Protein AF-A0A849W5U1-F1 (afdb_monomer_lite)

pLDDT: mean 77.01, std 12.89, range [46.59, 97.88]

Structure (mmCIF, N/CA/C/O backbone):
data_AF-A0A849W5U1-F1
#
_entry.id   AF-A0A849W5U1-F1
#
loop_
_atom_site.group_PDB
_atom_site.id
_atom_site.type_symbol
_atom_site.label_atom_id
_atom_site.label_alt_id
_atom_site.label_comp_id
_atom_site.label_asym_id
_atom_site.label_entity_id
_atom_site.label_seq_id
_atom_site.pdbx_PDB_ins_code
_atom_site.Cartn_x
_atom_site.Cartn_y
_atom_site.Cartn_z
_atom_site.occupancy
_atom_site.B_iso_or_equiv
_atom_site.auth_seq_id
_atom_site.auth_comp_id
_atom_site.auth_asym_id
_atom_site.auth_atom_id
_atom_site.pdbx_PDB_model_num
ATOM 1 N N . MET A 1 1 ? -2.737 5.802 -16.379 1.00 92.00 1 MET A N 1
ATOM 2 C CA . MET A 1 1 ? -1.468 5.293 -15.807 1.00 92.00 1 MET A CA 1
ATOM 3 C C . MET A 1 1 ? -0.480 4.697 -16.809 1.00 92.00 1 MET A C 1
ATOM 5 O O . MET A 1 1 ? 0.690 5.031 -16.652 1.00 92.00 1 MET A O 1
ATOM 9 N N . PRO A 1 2 ? -0.858 3.889 -17.825 1.00 94.56 2 PRO A N 1
ATOM 10 C CA . PRO A 1 2 ? 0.143 3.210 -18.657 1.00 94.56 2 PRO A CA 1
ATOM 11 C C . PRO A 1 2 ? 1.048 4.197 -19.415 1.00 94.56 2 PRO A C 1
ATOM 13 O O . PRO A 1 2 ? 2.259 4.014 -19.441 1.00 94.56 2 PRO A O 1
ATOM 16 N N . PHE A 1 3 ? 0.500 5.323 -19.890 1.00 94.50 3 PHE A N 1
ATOM 17 C CA . PHE A 1 3 ? 1.297 6.411 -20.470 1.00 94.50 3 PHE A CA 1
ATOM 18 C C . PHE A 1 3 ? 2.362 6.976 -19.510 1.00 94.50 3 PHE A C 1
ATOM 20 O O . PHE A 1 3 ? 3.503 7.179 -19.909 1.00 94.50 3 PHE A O 1
ATOM 27 N N . ARG A 1 4 ? 2.027 7.190 -18.228 1.00 95.56 4 ARG A N 1
ATOM 28 C CA . ARG A 1 4 ? 2.978 7.734 -17.238 1.00 95.56 4 ARG A CA 1
ATOM 29 C C . ARG A 1 4 ? 4.159 6.794 -17.012 1.00 95.56 4 ARG A C 1
ATOM 31 O O . ARG A 1 4 ? 5.293 7.255 -16.999 1.00 95.56 4 ARG A O 1
ATOM 38 N N . PHE A 1 5 ? 3.903 5.493 -16.867 1.00 96.25 5 PHE A N 1
ATOM 39 C CA . PHE A 1 5 ? 4.985 4.519 -16.726 1.00 96.25 5 PHE A CA 1
ATOM 40 C C . PHE A 1 5 ? 5.857 4.441 -17.977 1.00 96.25 5 PHE A C 1
ATOM 42 O O . PHE A 1 5 ? 7.077 4.394 -17.846 1.00 96.25 5 PHE A O 1
ATOM 49 N N . LEU A 1 6 ? 5.260 4.490 -19.172 1.00 95.81 6 LEU A N 1
ATOM 50 C CA . LEU A 1 6 ? 6.029 4.538 -20.413 1.00 95.81 6 LEU A CA 1
ATOM 51 C C . LEU A 1 6 ? 6.970 5.751 -20.438 1.00 95.81 6 LEU A C 1
ATOM 53 O O . LEU A 1 6 ? 8.147 5.596 -20.749 1.00 95.81 6 LEU A O 1
ATOM 57 N N . VAL A 1 7 ? 6.484 6.934 -20.047 1.00 96.56 7 VAL A N 1
ATOM 58 C CA . VAL A 1 7 ? 7.318 8.142 -19.932 1.00 96.56 7 VAL A CA 1
ATOM 59 C C . VAL A 1 7 ? 8.471 7.929 -18.948 1.00 96.56 7 VAL A C 1
ATOM 61 O O . VAL A 1 7 ? 9.609 8.242 -19.283 1.00 96.56 7 VAL A O 1
ATOM 64 N N . TYR A 1 8 ? 8.222 7.353 -17.768 1.00 96.25 8 TYR A N 1
ATOM 65 C CA . TYR A 1 8 ? 9.283 7.090 -16.785 1.00 96.25 8 TYR A CA 1
ATOM 66 C C . TYR A 1 8 ? 10.354 6.135 -17.312 1.00 96.25 8 TYR A C 1
ATOM 68 O O . TYR A 1 8 ? 11.543 6.376 -17.117 1.00 96.25 8 TYR A O 1
ATOM 76 N N . ILE A 1 9 ? 9.946 5.079 -18.016 1.00 95.88 9 ILE A N 1
ATOM 77 C CA . ILE A 1 9 ? 10.873 4.120 -18.624 1.00 95.88 9 ILE A CA 1
ATOM 78 C C . ILE A 1 9 ? 11.702 4.794 -19.718 1.00 95.88 9 ILE A C 1
ATOM 80 O O . ILE A 1 9 ? 12.917 4.613 -19.761 1.00 95.88 9 ILE A O 1
ATOM 84 N N . ILE A 1 10 ? 11.068 5.604 -20.572 1.00 96.25 10 ILE A N 1
ATOM 85 C CA . ILE A 1 10 ? 11.763 6.344 -21.630 1.00 96.25 10 ILE A CA 1
ATOM 86 C C . ILE A 1 10 ? 12.772 7.324 -21.031 1.00 96.25 10 ILE A C 1
ATOM 88 O O . ILE A 1 10 ? 13.901 7.378 -21.511 1.00 96.25 10 ILE A O 1
ATOM 92 N N . GLU A 1 11 ? 12.414 8.068 -19.982 1.00 97.88 11 GLU A N 1
ATOM 93 C CA . GLU A 1 11 ? 13.347 9.000 -19.339 1.00 97.88 11 GLU A CA 1
ATOM 94 C C . GLU A 1 11 ? 14.510 8.273 -18.653 1.00 97.88 11 GLU A C 1
ATOM 96 O O . GLU A 1 11 ? 15.657 8.691 -18.812 1.00 97.88 11 GLU A O 1
ATOM 101 N N . LEU A 1 12 ? 14.257 7.143 -17.981 1.00 96.75 12 LEU A N 1
ATOM 102 C CA . LEU A 1 12 ? 15.314 6.297 -17.420 1.00 96.75 12 LEU A CA 1
ATOM 103 C C . LEU A 1 12 ? 16.269 5.802 -18.514 1.00 96.75 12 LEU A C 1
ATOM 105 O O . LEU A 1 12 ? 17.485 5.944 -18.411 1.00 96.75 12 LEU A O 1
ATOM 109 N N . TRP A 1 13 ? 15.730 5.243 -19.596 1.00 97.06 13 TRP A N 1
ATOM 110 C CA . TRP A 1 13 ? 16.533 4.773 -20.721 1.00 97.06 13 TRP A CA 1
ATOM 111 C C . TRP A 1 13 ? 17.282 5.899 -21.424 1.00 97.06 13 TRP A C 1
ATOM 113 O O . TRP A 1 13 ? 18.420 5.702 -21.850 1.00 97.06 13 TRP A O 1
ATOM 123 N N . ARG A 1 14 ? 16.676 7.082 -21.532 1.00 97.00 14 ARG A N 1
ATOM 124 C CA . ARG A 1 14 ? 17.309 8.277 -22.089 1.00 97.00 14 ARG A CA 1
ATOM 125 C C . ARG A 1 14 ? 18.497 8.715 -21.242 1.00 97.00 14 ARG A C 1
ATOM 127 O O . ARG A 1 14 ? 19.527 9.068 -21.816 1.00 97.00 14 ARG A O 1
ATOM 134 N N . ASP A 1 15 ? 18.372 8.685 -19.920 1.00 97.50 15 ASP A N 1
ATOM 135 C CA . ASP A 1 15 ? 19.479 8.975 -19.010 1.00 97.50 15 ASP A CA 1
ATOM 136 C C . ASP A 1 15 ? 20.613 7.949 -19.166 1.00 97.50 15 ASP A C 1
ATOM 138 O O . ASP A 1 15 ? 21.750 8.316 -19.468 1.00 97.50 15 ASP A O 1
ATOM 142 N N . ILE A 1 16 ? 20.287 6.652 -19.134 1.00 95.69 16 ILE A N 1
ATOM 143 C CA . ILE A 1 16 ? 21.256 5.561 -19.343 1.00 95.69 16 ILE A CA 1
ATOM 144 C C . ILE A 1 16 ? 21.974 5.701 -20.691 1.00 95.69 16 ILE A C 1
ATOM 146 O O . ILE A 1 16 ? 23.198 5.580 -20.773 1.00 95.69 16 ILE A O 1
ATOM 150 N N . PHE A 1 17 ? 21.236 5.991 -21.763 1.00 95.75 17 PHE A N 1
ATOM 151 C CA . PHE A 1 17 ? 21.797 6.166 -23.101 1.00 95.75 17 PHE A CA 1
ATOM 152 C C . PHE A 1 17 ? 22.743 7.372 -23.196 1.00 95.75 17 PHE A C 1
ATOM 154 O O . PHE A 1 17 ? 23.737 7.332 -23.929 1.00 95.75 17 PHE A O 1
ATOM 161 N N . LYS A 1 18 ? 22.446 8.463 -22.481 1.00 95.62 18 LYS A N 1
ATOM 162 C CA . LYS A 1 18 ? 23.309 9.652 -22.423 1.00 95.62 18 LYS A CA 1
ATOM 163 C C . LYS A 1 18 ? 24.582 9.404 -21.623 1.00 95.62 18 LYS A C 1
ATOM 165 O O . LYS A 1 18 ? 25.634 9.872 -22.044 1.00 95.62 18 LYS A O 1
ATOM 170 N N . ASN A 1 19 ? 24.475 8.651 -20.531 1.00 95.50 19 ASN A N 1
ATOM 171 C CA . ASN A 1 19 ? 25.585 8.334 -19.632 1.00 95.50 19 ASN A CA 1
ATOM 172 C C . ASN A 1 19 ? 26.438 7.144 -20.118 1.00 95.50 19 ASN A C 1
ATOM 174 O O . ASN A 1 19 ? 27.462 6.822 -19.521 1.00 95.50 19 ASN A O 1
ATOM 178 N N . THR A 1 20 ? 26.051 6.500 -21.224 1.00 95.12 20 THR A N 1
ATOM 179 C CA . THR A 1 20 ? 26.836 5.447 -21.879 1.00 95.12 20 THR A CA 1
ATOM 180 C C . THR A 1 20 ? 27.814 6.044 -22.894 1.00 95.12 20 THR A C 1
ATOM 182 O O . THR A 1 20 ? 27.433 6.873 -23.721 1.00 95.12 20 THR A O 1
ATOM 185 N N . GLU A 1 21 ? 29.063 5.563 -22.893 1.00 95.38 21 GLU A N 1
ATOM 186 C CA . GLU A 1 21 ? 30.090 5.947 -23.871 1.00 95.38 21 GLU A CA 1
ATOM 187 C C . GLU A 1 21 ? 29.588 5.865 -25.322 1.00 95.38 21 GLU A C 1
ATOM 189 O O . GLU A 1 21 ? 28.944 4.895 -25.739 1.00 95.38 21 GLU A O 1
ATOM 194 N N . GLU A 1 22 ? 29.952 6.862 -26.129 1.00 93.94 22 GLU A N 1
ATOM 195 C CA . GLU A 1 22 ? 29.424 7.024 -27.483 1.00 93.94 22 GLU A CA 1
ATOM 196 C C . GLU A 1 22 ? 29.698 5.815 -28.395 1.00 93.94 22 GLU A C 1
ATOM 198 O O . GLU A 1 22 ? 28.816 5.384 -29.142 1.00 93.94 22 GLU A O 1
ATOM 203 N N . ASN A 1 23 ? 30.886 5.219 -28.283 1.00 93.62 23 ASN A N 1
ATOM 204 C CA . ASN A 1 23 ? 31.270 4.037 -29.057 1.00 93.62 23 ASN A CA 1
ATOM 205 C C . ASN A 1 23 ? 30.423 2.809 -28.695 1.00 93.62 23 ASN A C 1
ATOM 207 O O . ASN A 1 23 ? 30.058 2.024 -29.571 1.00 93.62 23 ASN A O 1
ATOM 211 N N . LYS A 1 24 ? 30.057 2.660 -27.414 1.00 92.50 24 LYS A N 1
ATOM 212 C CA . LYS A 1 24 ? 29.237 1.540 -26.933 1.00 92.50 24 LYS A CA 1
ATOM 213 C C . LYS A 1 24 ? 27.799 1.677 -27.416 1.00 92.50 24 LYS A C 1
ATOM 215 O O . LYS A 1 24 ? 27.264 0.724 -27.980 1.00 92.50 24 LYS A O 1
ATOM 220 N N . ARG A 1 25 ? 27.194 2.863 -27.280 1.00 92.38 25 ARG A N 1
ATOM 221 C CA . ARG A 1 25 ? 25.789 3.093 -27.666 1.00 92.38 25 ARG A CA 1
ATOM 222 C C . ARG A 1 25 ? 25.539 3.105 -29.181 1.00 92.38 25 ARG A C 1
ATOM 224 O O . ARG A 1 25 ? 24.425 2.826 -29.606 1.00 92.38 25 ARG A O 1
ATOM 231 N N . LYS A 1 26 ? 26.560 3.393 -30.001 1.00 92.88 26 LYS A N 1
ATOM 232 C CA . LYS A 1 26 ? 26.490 3.274 -31.474 1.00 92.88 26 LYS A CA 1
ATOM 233 C C . LYS A 1 26 ? 26.663 1.837 -31.977 1.00 92.88 26 LYS A C 1
ATOM 235 O O . LYS A 1 26 ? 26.414 1.565 -33.151 1.00 92.88 26 LYS A O 1
ATOM 240 N N . SER A 1 27 ? 27.111 0.916 -31.125 1.00 94.75 27 SER A N 1
ATOM 241 C CA . SER A 1 27 ? 27.292 -0.478 -31.521 1.00 94.75 27 SER A CA 1
ATOM 242 C C . SER A 1 27 ? 25.940 -1.169 -31.738 1.00 94.75 27 SER A C 1
ATOM 244 O O . SER A 1 27 ? 24.990 -0.964 -30.984 1.00 94.75 27 SER A O 1
ATOM 246 N N . LYS A 1 28 ? 25.861 -2.079 -32.719 1.00 93.38 28 LYS A N 1
ATOM 247 C CA . LYS A 1 28 ? 24.667 -2.927 -32.927 1.00 93.38 28 LYS A CA 1
ATOM 248 C C . LYS A 1 28 ? 24.355 -3.834 -31.725 1.00 93.38 28 LYS A C 1
ATOM 250 O O . LYS A 1 28 ? 23.252 -4.374 -31.636 1.00 93.38 28 LYS A O 1
ATOM 255 N N . GLY A 1 29 ? 25.325 -4.029 -30.829 1.00 94.06 29 GLY A N 1
ATOM 256 C CA . GLY A 1 29 ? 25.197 -4.829 -29.613 1.00 94.06 29 GLY A CA 1
ATOM 257 C C . GLY A 1 29 ? 24.594 -4.078 -28.425 1.00 94.06 29 GLY A C 1
ATOM 258 O O . GLY A 1 29 ? 24.245 -4.721 -27.443 1.00 94.06 29 GLY A O 1
ATOM 259 N N . PHE A 1 30 ? 24.436 -2.752 -28.498 1.00 94.94 30 PHE A N 1
ATOM 260 C CA . PHE A 1 30 ? 23.848 -1.979 -27.407 1.00 94.94 30 PHE A CA 1
ATOM 261 C C . PHE A 1 30 ? 22.407 -2.420 -27.124 1.00 94.94 30 PHE A C 1
ATOM 263 O O . PHE A 1 30 ? 21.603 -2.600 -28.044 1.00 94.94 30 PHE A O 1
ATOM 270 N N . ARG A 1 31 ? 22.075 -2.602 -25.846 1.00 94.94 31 ARG A N 1
ATOM 271 C CA . ARG A 1 31 ? 20.733 -2.954 -25.372 1.00 94.94 31 ARG A CA 1
ATOM 272 C C . ARG A 1 31 ? 20.396 -2.092 -24.166 1.00 94.94 31 ARG A C 1
ATOM 274 O O . ARG A 1 31 ? 21.250 -1.857 -23.316 1.00 94.94 31 ARG A O 1
ATOM 281 N N . LEU A 1 32 ? 19.150 -1.640 -24.107 1.00 94.94 32 LEU A N 1
ATOM 282 C CA . LEU A 1 32 ? 18.606 -0.996 -22.918 1.00 94.94 32 LEU A CA 1
ATOM 283 C C . LEU A 1 32 ? 18.289 -2.070 -21.868 1.00 94.94 32 LEU A C 1
ATOM 285 O O . LEU A 1 32 ? 17.898 -3.179 -22.247 1.00 94.94 32 LEU A O 1
ATOM 289 N N . PRO A 1 33 ? 18.462 -1.779 -20.570 1.00 95.19 33 PRO A N 1
ATOM 290 C CA . PRO A 1 33 ? 18.126 -2.741 -19.534 1.00 95.19 33 PRO A CA 1
ATOM 291 C C . PRO A 1 33 ? 16.606 -2.943 -19.454 1.00 95.19 33 PRO A C 1
ATOM 293 O O . PRO A 1 33 ? 15.847 -1.995 -19.691 1.00 95.19 33 PRO A O 1
ATOM 296 N N . PRO A 1 34 ? 16.147 -4.153 -19.094 1.00 94.81 34 PRO A N 1
ATOM 297 C CA . PRO A 1 34 ? 14.735 -4.392 -18.845 1.00 94.81 34 PRO A CA 1
ATOM 298 C C . PRO A 1 34 ? 14.264 -3.563 -17.647 1.00 94.81 34 PRO A C 1
ATOM 300 O O . PRO A 1 34 ? 14.989 -3.400 -16.665 1.00 94.81 34 PRO A O 1
ATOM 303 N N . VAL A 1 35 ? 13.031 -3.066 -17.719 1.00 94.69 35 VAL A N 1
ATOM 304 C CA . VAL A 1 35 ? 12.373 -2.365 -16.614 1.00 94.69 35 VAL A CA 1
ATOM 305 C C . VAL A 1 35 ? 11.047 -3.057 -16.348 1.00 94.69 35 VAL A C 1
ATOM 307 O O . VAL A 1 35 ? 10.254 -3.240 -17.269 1.00 94.69 35 VAL A O 1
ATOM 310 N N . PHE A 1 36 ? 10.815 -3.443 -15.095 1.00 94.56 36 PHE A N 1
ATOM 311 C CA . PHE A 1 36 ? 9.572 -4.071 -14.659 1.00 94.56 36 PHE A CA 1
ATOM 312 C C . PHE A 1 36 ? 8.761 -3.075 -13.815 1.00 94.56 36 PHE A C 1
ATOM 314 O O . PHE A 1 36 ? 9.026 -2.929 -12.621 1.00 94.56 36 PHE A O 1
ATOM 321 N N . PRO A 1 37 ? 7.821 -2.327 -14.421 1.00 94.50 37 PRO A N 1
ATOM 322 C CA . PRO A 1 37 ? 7.037 -1.337 -13.696 1.00 94.50 37 PRO A CA 1
ATOM 323 C C . PRO A 1 37 ? 5.970 -2.012 -12.832 1.00 94.50 37 PRO A C 1
ATOM 325 O O . PRO A 1 37 ? 5.091 -2.710 -13.341 1.00 94.50 37 PRO A O 1
ATOM 328 N N . ILE A 1 38 ? 6.028 -1.744 -11.529 1.00 93.25 38 ILE A N 1
ATOM 329 C CA . ILE A 1 38 ? 5.037 -2.183 -10.545 1.00 93.25 38 ILE A CA 1
ATOM 330 C C . ILE A 1 38 ? 4.280 -0.955 -10.039 1.00 93.25 38 ILE A C 1
ATOM 332 O O . ILE A 1 38 ? 4.889 0.039 -9.644 1.00 93.25 38 ILE A O 1
ATOM 336 N N . LEU A 1 39 ? 2.951 -1.031 -10.032 1.00 91.88 39 LEU A N 1
ATOM 337 C CA . LEU A 1 39 ? 2.086 -0.071 -9.361 1.00 91.88 39 LEU A CA 1
ATOM 338 C C . LEU A 1 39 ? 1.585 -0.680 -8.055 1.00 91.88 39 LEU A C 1
ATOM 340 O O . LEU A 1 39 ? 0.794 -1.618 -8.085 1.00 91.88 39 LEU A O 1
ATOM 344 N N . LEU A 1 40 ? 2.021 -0.120 -6.931 1.00 86.69 40 LEU A N 1
ATOM 345 C CA . LEU A 1 40 ? 1.447 -0.400 -5.619 1.00 86.69 40 LEU A CA 1
ATOM 346 C C . LEU A 1 40 ? 0.240 0.518 -5.419 1.00 86.69 40 LEU A C 1
ATOM 348 O O . LEU A 1 40 ? 0.389 1.741 -5.432 1.00 86.69 40 LEU A O 1
ATOM 352 N N . TYR A 1 41 ? -0.948 -0.059 -5.277 1.00 86.69 41 TYR A N 1
ATOM 353 C CA . TYR A 1 41 ? -2.182 0.688 -5.078 1.00 86.69 41 TYR A CA 1
ATOM 354 C C . TYR A 1 41 ? -2.825 0.306 -3.747 1.00 86.69 41 TYR A C 1
ATOM 356 O O . TYR A 1 41 ? -3.095 -0.865 -3.508 1.00 86.69 41 TYR A O 1
ATOM 364 N N . ASN A 1 42 ? -3.060 1.303 -2.895 1.00 76.00 42 ASN A N 1
ATOM 365 C CA . ASN A 1 42 ? -3.685 1.148 -1.583 1.00 76.00 42 ASN A CA 1
ATOM 366 C C . ASN A 1 42 ? -4.863 2.132 -1.446 1.00 76.00 42 ASN A C 1
ATOM 368 O O . ASN A 1 42 ? -4.826 3.064 -0.644 1.00 76.00 42 ASN A O 1
ATOM 372 N N . G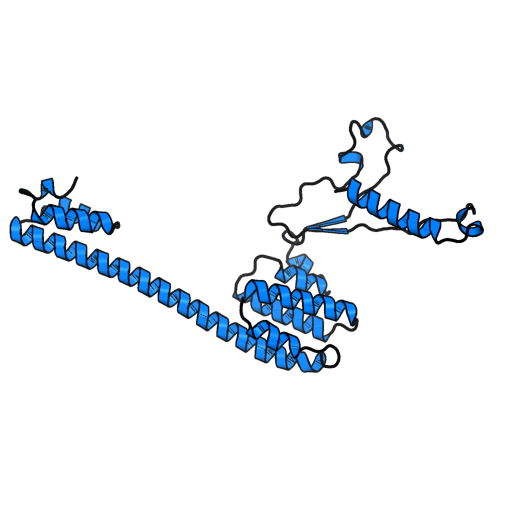LY A 1 43 ? -5.842 2.027 -2.348 1.00 78.81 43 GLY A N 1
ATOM 373 C CA . GLY A 1 43 ? -7.036 2.871 -2.332 1.00 78.81 43 GLY A CA 1
ATOM 374 C C . GLY A 1 43 ? -8.275 2.107 -1.880 1.00 78.81 43 GLY A C 1
ATOM 375 O O . GLY A 1 43 ? -8.362 0.893 -2.034 1.00 78.81 43 GLY A O 1
ATOM 376 N N . GLU A 1 44 ? -9.258 2.839 -1.354 1.00 76.75 44 GLU A N 1
ATOM 377 C CA . GLU A 1 44 ? -10.507 2.262 -0.829 1.00 76.75 44 GLU A CA 1
ATOM 378 C C . GLU A 1 44 ? -11.325 1.513 -1.890 1.00 76.75 44 GLU A C 1
ATOM 380 O O . GLU A 1 44 ? -12.005 0.534 -1.594 1.00 76.75 44 GLU A O 1
ATOM 385 N N . HIS A 1 45 ? -11.277 1.976 -3.138 1.00 86.06 45 HIS A N 1
ATOM 386 C CA . HIS A 1 45 ? -11.973 1.355 -4.260 1.00 86.06 45 HIS A CA 1
ATOM 387 C C . HIS A 1 45 ? -11.023 0.489 -5.066 1.00 86.06 45 HIS A C 1
ATOM 389 O O . HIS A 1 45 ? -9.839 0.772 -5.111 1.00 86.06 45 HIS A O 1
ATOM 395 N N . LYS A 1 46 ? -11.534 -0.524 -5.769 1.00 87.88 46 LYS A N 1
ATOM 396 C CA . LYS A 1 46 ? -10.710 -1.315 -6.693 1.00 87.88 46 LYS A CA 1
ATOM 397 C C . LYS A 1 46 ? -10.098 -0.437 -7.775 1.00 87.88 46 LYS A C 1
ATOM 399 O O . LYS A 1 46 ? -10.754 0.459 -8.311 1.00 87.88 46 LYS A O 1
ATOM 404 N N . TRP A 1 47 ? -8.871 -0.759 -8.162 1.00 92.88 47 TRP A N 1
ATOM 405 C CA . TRP A 1 47 ? -8.229 -0.092 -9.285 1.00 92.88 47 TRP A CA 1
ATOM 406 C C . TRP A 1 47 ? -8.959 -0.372 -10.608 1.00 92.88 47 TRP A C 1
ATOM 408 O O . TRP A 1 47 ? -9.167 -1.525 -10.984 1.00 92.88 47 TRP A O 1
ATOM 418 N N . THR A 1 48 ? -9.307 0.682 -11.350 1.00 93.44 48 THR A N 1
ATOM 419 C CA . THR A 1 48 ? -10.083 0.574 -12.601 1.00 93.44 48 THR A CA 1
ATOM 420 C C . THR A 1 48 ? -9.336 1.029 -13.850 1.00 93.44 48 THR A C 1
ATOM 422 O O . THR A 1 48 ? -9.810 0.797 -14.960 1.00 93.44 48 THR A O 1
ATOM 425 N N . ALA A 1 49 ? -8.178 1.682 -13.718 1.00 93.88 49 ALA A N 1
ATOM 426 C CA . ALA A 1 49 ? -7.475 2.197 -14.886 1.00 93.88 49 ALA A CA 1
ATOM 427 C C . ALA A 1 49 ? -6.818 1.068 -15.691 1.00 93.88 49 ALA A C 1
ATOM 429 O O . ALA A 1 49 ? -6.213 0.154 -15.126 1.00 93.88 49 ALA A O 1
ATOM 430 N N . PHE A 1 50 ? -6.854 1.203 -17.017 1.00 96.38 50 PHE A N 1
ATOM 431 C CA . PHE A 1 50 ? -6.220 0.278 -17.953 1.00 96.38 50 PHE A CA 1
ATOM 432 C C . PHE A 1 50 ? -4.742 0.017 -17.635 1.00 96.38 50 PHE A C 1
ATOM 434 O O . PHE A 1 50 ? -4.019 0.903 -17.150 1.00 96.38 50 PHE A O 1
ATOM 441 N N . GLN A 1 51 ? -4.296 -1.212 -17.901 1.00 96.00 51 GLN A N 1
ATOM 442 C CA . GLN A 1 51 ? -2.933 -1.665 -17.604 1.00 96.00 51 GLN A CA 1
ATOM 443 C C . GLN A 1 51 ? -2.038 -1.664 -18.839 1.00 96.00 51 GLN A C 1
ATOM 445 O O . GLN A 1 51 ? -0.827 -1.474 -18.707 1.00 96.00 51 GLN A O 1
ATOM 450 N N . LYS A 1 52 ? -2.620 -1.826 -20.032 1.00 95.88 52 LYS A N 1
ATOM 451 C CA . LYS A 1 52 ? -1.889 -1.834 -21.298 1.00 95.88 52 LYS A CA 1
ATOM 452 C C . LYS A 1 52 ? -1.950 -0.472 -21.972 1.00 95.88 52 LYS A C 1
ATOM 454 O O . LYS A 1 52 ? -2.937 0.253 -21.864 1.00 95.88 52 LYS A O 1
ATOM 459 N N . LEU A 1 53 ? -0.894 -0.121 -22.703 1.00 95.69 53 LEU A N 1
ATOM 460 C CA . LEU A 1 53 ? -0.878 1.112 -23.492 1.00 95.69 53 LEU A CA 1
ATOM 461 C C . LEU A 1 53 ? -1.929 1.087 -24.608 1.00 95.69 53 LEU A C 1
ATOM 463 O O . LEU A 1 53 ? -2.603 2.085 -24.831 1.00 95.69 53 LEU A O 1
ATOM 467 N N . SER A 1 54 ? -2.102 -0.053 -25.277 1.00 95.44 54 SER A N 1
ATOM 468 C CA . SER A 1 54 ? -3.045 -0.200 -26.393 1.00 95.44 54 SER A CA 1
ATOM 469 C C . SER A 1 54 ? -4.509 0.033 -26.006 1.00 95.44 54 SER A C 1
ATOM 471 O O . SER A 1 54 ? -5.300 0.419 -26.858 1.00 95.44 54 SER A O 1
ATOM 473 N N . GLU A 1 55 ? -4.869 -0.153 -24.734 1.00 95.88 55 GLU A N 1
ATOM 474 C CA . GLU A 1 55 ? -6.225 0.081 -24.217 1.00 95.88 55 GLU A CA 1
ATOM 475 C C . GLU A 1 55 ? -6.573 1.573 -24.104 1.00 95.88 55 GLU A C 1
ATOM 477 O O . GLU A 1 55 ? -7.744 1.921 -23.994 1.00 95.88 55 GLU A O 1
ATOM 482 N N . ILE A 1 56 ? -5.570 2.460 -24.123 1.00 95.69 56 ILE A N 1
ATOM 483 C CA . ILE A 1 56 ? -5.766 3.917 -24.056 1.00 95.69 56 ILE A CA 1
ATOM 484 C C . ILE A 1 56 ? -5.472 4.629 -25.381 1.00 95.69 56 ILE A C 1
ATOM 486 O O . ILE A 1 56 ? -5.496 5.857 -25.426 1.00 95.69 56 ILE A O 1
ATOM 490 N N . VAL A 1 57 ? -5.154 3.878 -26.437 1.00 95.50 57 VAL A N 1
ATOM 491 C CA . VAL A 1 57 ? -4.909 4.403 -27.784 1.00 95.50 57 VAL A CA 1
ATOM 492 C C . VAL A 1 57 ? -6.151 4.151 -28.631 1.00 95.50 57 VAL A C 1
ATOM 494 O O . VAL A 1 57 ? -6.614 3.015 -28.736 1.00 95.50 57 VAL A O 1
ATOM 497 N N . GLU A 1 58 ? -6.683 5.215 -29.226 1.00 95.88 58 GLU A N 1
ATOM 498 C CA . GLU A 1 58 ? -7.836 5.148 -30.124 1.00 95.88 58 GLU A CA 1
ATOM 499 C C . GLU A 1 58 ? -7.540 4.238 -31.322 1.00 95.88 58 GLU A C 1
ATOM 501 O O . GLU A 1 58 ? -6.434 4.251 -31.864 1.00 95.88 58 GLU A O 1
ATOM 506 N N . ASP A 1 59 ? -8.513 3.398 -31.681 1.00 95.88 59 ASP A N 1
ATOM 507 C CA . ASP A 1 59 ? -8.427 2.446 -32.792 1.00 95.88 59 ASP A CA 1
ATOM 508 C C . ASP A 1 59 ? -7.140 1.601 -32.829 1.00 95.88 59 ASP A C 1
ATOM 510 O O . ASP A 1 59 ? -6.648 1.218 -33.891 1.00 95.88 59 ASP A O 1
ATOM 514 N N . SER A 1 60 ? -6.600 1.245 -31.658 1.00 94.62 60 SER A N 1
ATOM 515 C CA . SER A 1 60 ? -5.317 0.538 -31.541 1.00 94.62 60 SER A CA 1
ATOM 516 C C . SER A 1 60 ? -5.239 -0.772 -32.334 1.00 94.62 60 SER A C 1
ATOM 518 O O . SER A 1 60 ? -4.175 -1.150 -32.826 1.00 94.62 60 SER A O 1
ATOM 520 N N . HIS A 1 61 ? -6.377 -1.440 -32.510 1.00 94.25 61 HIS A N 1
ATOM 521 C CA . HIS A 1 61 ? -6.523 -2.658 -33.302 1.00 94.25 61 HIS A CA 1
ATOM 522 C C . HIS A 1 61 ? -6.220 -2.472 -34.801 1.00 94.25 61 HIS A C 1
ATOM 524 O O . HIS A 1 61 ? -5.848 -3.444 -35.456 1.00 94.25 61 HIS A O 1
ATOM 530 N N . LEU A 1 62 ? -6.345 -1.255 -35.344 1.00 96.62 62 LEU A N 1
ATOM 531 C CA . LEU A 1 62 ? -6.026 -0.947 -36.742 1.00 96.62 62 LEU A CA 1
ATOM 532 C C . LEU A 1 62 ? -4.515 -0.833 -36.998 1.00 96.62 62 LEU A C 1
ATOM 534 O O . LEU A 1 62 ? -4.084 -0.925 -38.147 1.00 96.62 62 LEU A O 1
ATOM 538 N N . PHE A 1 63 ? -3.701 -0.665 -35.949 1.00 93.81 63 PHE A N 1
ATOM 539 C CA . PHE A 1 63 ? -2.262 -0.395 -36.055 1.00 93.81 63 PHE A CA 1
ATOM 540 C C . PHE A 1 63 ? -1.392 -1.406 -35.280 1.00 93.81 63 PHE A C 1
ATOM 542 O O . PHE A 1 63 ? -0.545 -1.009 -34.467 1.00 93.81 63 PHE A O 1
ATOM 549 N N . PRO A 1 64 ? -1.545 -2.726 -35.511 1.00 91.06 64 PRO A N 1
ATOM 550 C CA . PRO A 1 64 ? -0.750 -3.730 -34.814 1.00 91.06 64 PRO A CA 1
ATOM 551 C C . PRO A 1 64 ? 0.743 -3.561 -35.133 1.00 91.06 64 PRO A C 1
ATOM 553 O O . PRO A 1 64 ? 1.134 -3.382 -36.284 1.00 91.06 64 PRO A O 1
ATOM 556 N N . GLY A 1 65 ? 1.590 -3.612 -34.103 1.00 91.69 65 GLY A N 1
ATOM 557 C CA . GLY A 1 65 ? 3.047 -3.470 -34.233 1.00 91.69 65 GLY A CA 1
ATOM 558 C C . GLY A 1 65 ? 3.567 -2.029 -34.336 1.00 91.69 65 GLY A C 1
ATOM 559 O O . GLY A 1 65 ? 4.773 -1.825 -34.233 1.00 91.69 65 GLY A O 1
ATOM 560 N N . PHE A 1 66 ? 2.687 -1.032 -34.477 1.00 93.94 66 PHE A N 1
ATOM 561 C CA . PHE A 1 66 ? 3.061 0.391 -34.472 1.00 93.94 66 PHE A CA 1
ATOM 562 C C . PHE A 1 66 ? 2.829 1.076 -33.119 1.00 93.94 66 PHE A C 1
ATOM 564 O O . PHE A 1 66 ? 3.255 2.211 -32.915 1.00 93.94 66 PHE A O 1
ATOM 571 N N . ILE A 1 67 ? 2.186 0.379 -32.181 1.00 93.19 67 ILE A N 1
ATOM 572 C CA . ILE A 1 67 ? 2.002 0.819 -30.798 1.00 93.19 67 ILE A CA 1
ATOM 573 C C . ILE A 1 67 ? 2.999 0.052 -29.925 1.00 93.19 67 ILE A C 1
ATOM 575 O O . ILE A 1 67 ? 3.072 -1.174 -30.051 1.00 93.19 67 ILE A O 1
ATOM 579 N N . PRO A 1 68 ? 3.755 0.726 -29.037 1.00 92.06 68 PRO A N 1
ATOM 580 C CA . PRO A 1 68 ? 4.632 0.042 -28.097 1.00 92.06 68 PRO A CA 1
ATOM 581 C C . PRO A 1 68 ? 3.872 -1.011 -27.284 1.00 92.06 68 PRO A C 1
ATOM 583 O O . PRO A 1 68 ? 2.864 -0.700 -26.644 1.00 92.06 68 PRO A O 1
ATOM 586 N N . ASP A 1 69 ? 4.376 -2.245 -27.291 1.00 92.69 69 ASP A N 1
ATOM 587 C CA . ASP A 1 69 ? 3.848 -3.307 -26.440 1.00 92.69 69 ASP A CA 1
ATOM 588 C C . ASP A 1 69 ? 4.301 -3.060 -25.000 1.00 92.69 69 ASP A C 1
ATOM 590 O O . ASP A 1 69 ? 5.468 -3.240 -24.642 1.00 92.69 69 ASP A O 1
ATOM 594 N N . PHE A 1 70 ? 3.383 -2.528 -24.199 1.00 93.31 70 PHE A N 1
ATOM 595 C CA . PHE A 1 70 ? 3.671 -2.063 -22.856 1.00 93.31 70 PHE A CA 1
ATOM 596 C C . PHE A 1 70 ? 2.507 -2.336 -21.907 1.00 93.31 70 PHE A C 1
ATOM 598 O O . PHE A 1 70 ? 1.361 -1.955 -22.169 1.00 93.31 70 PHE A O 1
ATOM 605 N N . SER A 1 71 ? 2.844 -2.904 -20.750 1.00 95.94 71 SER A N 1
ATOM 606 C CA . SER A 1 71 ? 1.959 -3.055 -19.600 1.00 95.94 71 SER A CA 1
ATOM 607 C C . SER A 1 71 ? 2.727 -2.855 -18.299 1.00 95.94 71 SER A C 1
ATOM 609 O O . SER A 1 71 ? 3.917 -3.166 -18.233 1.00 95.94 71 SER A O 1
ATOM 611 N N . TYR A 1 72 ? 2.036 -2.410 -17.254 1.00 96.06 72 TYR A N 1
ATOM 612 C CA . TYR A 1 72 ? 2.566 -2.433 -15.891 1.00 96.06 72 TYR A CA 1
ATOM 613 C C . TYR A 1 72 ? 1.887 -3.496 -15.042 1.00 96.06 72 TYR A C 1
ATOM 615 O O . TYR A 1 72 ? 0.743 -3.870 -15.291 1.00 96.06 72 TYR A O 1
ATOM 623 N N . TYR A 1 73 ? 2.605 -3.974 -14.030 1.00 94.06 73 TYR A N 1
ATOM 624 C CA . TYR A 1 73 ? 2.076 -4.921 -13.067 1.00 94.06 73 TYR A CA 1
ATOM 625 C C . TYR A 1 73 ? 1.372 -4.165 -11.941 1.00 94.06 73 TYR A C 1
ATOM 627 O O . TYR A 1 73 ? 1.998 -3.390 -11.219 1.00 94.06 73 TYR A O 1
ATOM 635 N N . LEU A 1 74 ? 0.067 -4.366 -11.795 1.00 92.31 74 LEU A N 1
ATOM 636 C CA . LEU A 1 74 ? -0.702 -3.804 -10.690 1.00 92.31 74 LEU A CA 1
ATOM 637 C C . LEU A 1 74 ? -0.658 -4.742 -9.480 1.00 92.31 74 LEU A C 1
ATOM 639 O O . LEU A 1 74 ? -1.053 -5.903 -9.574 1.00 92.31 74 LEU A O 1
ATOM 643 N N . LEU A 1 75 ? -0.273 -4.195 -8.330 1.00 87.69 75 LEU A N 1
ATOM 644 C CA . LEU A 1 75 ? -0.493 -4.789 -7.021 1.00 87.69 75 LEU A CA 1
ATOM 645 C C . LEU A 1 75 ? -1.509 -3.929 -6.257 1.00 87.69 75 LEU A C 1
ATOM 647 O O . LEU A 1 75 ? -1.158 -2.905 -5.675 1.00 87.69 75 LEU A O 1
ATOM 651 N N . ASP A 1 76 ? -2.775 -4.339 -6.300 1.00 86.44 76 ASP A N 1
ATOM 652 C CA . ASP A 1 76 ? -3.847 -3.758 -5.485 1.00 86.44 76 ASP A CA 1
ATOM 653 C C . ASP A 1 76 ? -3.756 -4.361 -4.079 1.00 86.44 76 ASP A C 1
ATOM 655 O O . ASP A 1 76 ? -4.169 -5.499 -3.863 1.00 86.44 76 ASP A O 1
ATOM 659 N N . ILE A 1 77 ? -3.111 -3.628 -3.170 1.00 78.06 77 ILE A N 1
ATOM 660 C CA . ILE A 1 77 ? -2.776 -4.060 -1.813 1.00 78.06 77 ILE A CA 1
ATOM 661 C C . ILE A 1 77 ? -4.055 -4.213 -0.995 1.00 78.06 77 ILE A C 1
ATOM 663 O O . ILE A 1 77 ? -4.285 -5.282 -0.447 1.00 78.06 77 ILE A O 1
ATOM 667 N N . SER A 1 78 ? -4.931 -3.203 -0.987 1.00 71.69 78 SER A N 1
ATOM 668 C CA . SER A 1 78 ? -6.151 -3.190 -0.162 1.00 71.69 78 SER A CA 1
ATOM 669 C C . SER A 1 78 ? -7.105 -4.345 -0.483 1.00 71.69 78 SER A C 1
ATOM 671 O O . SER A 1 78 ? -7.861 -4.792 0.380 1.00 71.69 78 SER A O 1
ATOM 673 N N . HIS A 1 79 ? -7.062 -4.847 -1.720 1.00 75.50 79 HIS A N 1
ATOM 674 C CA . HIS A 1 79 ? -7.898 -5.950 -2.194 1.00 75.50 79 HIS A CA 1
ATOM 675 C C . HIS A 1 79 ? -7.116 -7.252 -2.416 1.00 75.50 79 HIS A C 1
ATOM 677 O O . HIS A 1 79 ? -7.653 -8.198 -3.005 1.00 75.50 79 HIS A O 1
ATOM 683 N N . TYR A 1 80 ? -5.856 -7.322 -1.979 1.00 74.19 80 TYR A N 1
ATOM 684 C CA . TYR A 1 80 ? -5.050 -8.523 -2.136 1.00 74.19 80 TYR A CA 1
ATOM 685 C C . TYR A 1 80 ? -5.532 -9.630 -1.180 1.00 74.19 80 TYR A C 1
ATOM 687 O O . TYR A 1 80 ? -5.849 -9.347 -0.025 1.00 74.19 80 TYR A O 1
ATOM 695 N N . PRO A 1 81 ? -5.593 -10.905 -1.612 1.00 74.25 81 PRO A N 1
ATOM 696 C CA . PRO A 1 81 ? -6.022 -11.990 -0.731 1.00 74.25 81 PRO A CA 1
ATOM 697 C C . PRO A 1 81 ? -5.088 -12.176 0.477 1.00 74.25 81 PRO A C 1
ATOM 699 O O . PRO A 1 81 ? -3.884 -12.398 0.310 1.00 74.25 81 PRO A O 1
ATOM 702 N N . GLU A 1 82 ? -5.654 -12.140 1.689 1.00 70.06 82 GLU A N 1
ATOM 703 C CA . GLU A 1 82 ? -4.921 -12.278 2.961 1.00 70.06 82 GLU A CA 1
ATOM 704 C C . GLU A 1 82 ? -4.129 -13.599 3.018 1.00 70.06 82 GLU A C 1
ATOM 706 O O . GLU A 1 82 ? -2.974 -13.621 3.439 1.00 70.06 82 GLU A O 1
ATOM 711 N N . ASP A 1 83 ? -4.689 -14.695 2.490 1.00 72.94 83 ASP A N 1
ATOM 712 C CA . ASP A 1 83 ? -4.048 -16.018 2.446 1.00 72.94 83 ASP A CA 1
ATOM 713 C C . ASP A 1 83 ? -2.784 -16.048 1.573 1.00 72.94 83 ASP A C 1
ATOM 715 O O . ASP A 1 83 ? -1.862 -16.832 1.818 1.00 72.94 83 ASP A O 1
ATOM 719 N N . LYS A 1 84 ? -2.728 -15.199 0.541 1.00 70.75 84 LYS A N 1
ATOM 720 C CA . LYS A 1 84 ? -1.552 -15.048 -0.318 1.00 70.75 84 LYS A CA 1
ATOM 721 C C . LYS A 1 84 ? -0.518 -14.116 0.305 1.00 70.75 84 LYS A C 1
ATOM 723 O O . LYS A 1 84 ? 0.667 -14.411 0.179 1.00 70.75 84 LYS A O 1
ATOM 728 N N . LEU A 1 85 ? -0.938 -13.053 1.001 1.00 69.19 85 LEU A N 1
ATOM 729 C CA . LEU A 1 85 ? -0.027 -12.197 1.776 1.00 69.19 85 LEU A CA 1
ATOM 730 C C . LEU A 1 85 ? 0.663 -12.981 2.889 1.00 69.19 85 LEU A C 1
ATOM 732 O O . LEU A 1 85 ? 1.878 -12.911 3.011 1.00 69.19 85 LEU A O 1
ATOM 736 N N . GLN A 1 86 ? -0.076 -13.800 3.636 1.00 66.12 86 GLN A N 1
ATOM 737 C CA . GLN A 1 86 ? 0.499 -14.623 4.706 1.00 66.12 86 GLN A CA 1
ATOM 738 C C . GLN A 1 86 ? 1.534 -15.639 4.190 1.00 66.12 86 GLN A C 1
ATOM 740 O O . GLN A 1 86 ? 2.475 -15.985 4.900 1.00 66.12 86 GLN A O 1
ATOM 745 N N . LYS A 1 87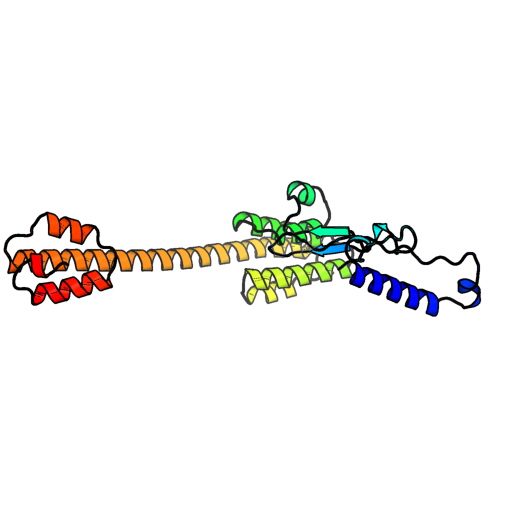 ? 1.393 -16.107 2.942 1.00 65.00 87 LYS A N 1
ATOM 746 C CA . LYS A 1 87 ? 2.370 -16.998 2.286 1.00 65.00 87 LYS A CA 1
ATOM 747 C C . LYS A 1 87 ? 3.601 -16.260 1.760 1.00 65.00 87 LYS A C 1
ATOM 749 O O . LYS A 1 87 ? 4.629 -16.891 1.515 1.00 65.00 87 LYS A O 1
ATOM 754 N N . LEU A 1 88 ? 3.514 -14.946 1.563 1.00 63.91 88 LEU A N 1
ATOM 755 C CA . LEU A 1 88 ? 4.650 -14.116 1.188 1.00 63.91 88 LEU A CA 1
ATOM 756 C C . LEU A 1 88 ? 5.471 -13.846 2.455 1.00 63.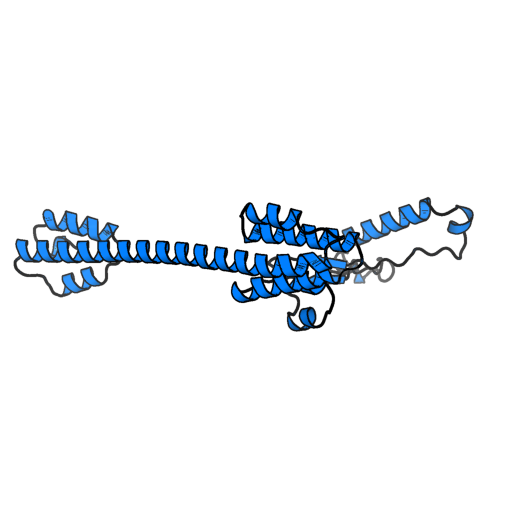91 88 LEU A C 1
ATOM 758 O O . LEU A 1 88 ? 5.161 -12.967 3.245 1.00 63.91 88 LEU A O 1
ATOM 762 N N . ALA A 1 89 ? 6.546 -14.607 2.655 1.00 53.16 89 ALA A N 1
ATOM 763 C CA . ALA A 1 89 ? 7.370 -14.572 3.871 1.00 53.16 89 ALA A CA 1
ATOM 764 C C . ALA A 1 89 ? 8.204 -13.280 4.074 1.00 53.16 89 ALA A C 1
ATOM 766 O O . ALA A 1 89 ? 9.106 -13.250 4.908 1.00 53.16 89 ALA A O 1
ATOM 767 N N . GLY A 1 90 ? 7.948 -12.217 3.306 1.00 68.25 90 GLY A N 1
ATOM 768 C CA . GLY A 1 90 ? 8.733 -10.982 3.328 1.00 68.25 90 GLY A CA 1
ATOM 769 C C . GLY A 1 90 ? 8.182 -9.925 4.286 1.00 68.25 90 GLY A C 1
ATOM 770 O O . GLY A 1 90 ? 6.975 -9.821 4.492 1.00 68.25 90 GLY A O 1
ATOM 771 N N . ASN A 1 91 ? 9.062 -9.062 4.801 1.00 67.50 91 ASN A N 1
ATOM 772 C CA . ASN A 1 91 ? 8.690 -7.909 5.632 1.00 67.50 91 ASN A CA 1
ATOM 773 C C . ASN A 1 91 ? 7.659 -6.983 4.955 1.00 67.50 91 ASN A C 1
ATOM 775 O O . ASN A 1 91 ? 6.785 -6.435 5.624 1.00 67.50 91 ASN A O 1
ATOM 779 N N . LEU A 1 92 ? 7.697 -6.889 3.621 1.00 68.94 92 LEU A N 1
ATOM 780 C CA . LEU A 1 92 ? 6.715 -6.158 2.815 1.00 68.94 92 LEU A CA 1
ATOM 781 C C . LEU A 1 92 ? 5.290 -6.715 2.932 1.00 68.94 92 LEU A C 1
ATOM 783 O O . LEU A 1 92 ? 4.340 -5.942 2.981 1.00 68.94 92 LEU A O 1
ATOM 787 N N . ALA A 1 93 ? 5.120 -8.035 3.017 1.00 71.06 93 ALA A N 1
ATOM 788 C CA . ALA A 1 93 ? 3.790 -8.625 3.144 1.00 71.06 93 ALA A CA 1
ATOM 789 C C . ALA A 1 93 ? 3.147 -8.279 4.492 1.00 71.06 93 ALA A C 1
ATOM 791 O O . ALA A 1 93 ? 1.948 -8.034 4.561 1.00 71.06 93 ALA A O 1
ATOM 792 N N . LYS A 1 94 ? 3.955 -8.186 5.553 1.00 73.75 94 LYS A N 1
ATOM 793 C CA . LYS A 1 94 ? 3.496 -7.785 6.890 1.00 73.75 94 LYS A CA 1
ATOM 794 C C . LYS A 1 94 ? 3.040 -6.325 6.921 1.00 73.75 94 LYS A C 1
ATOM 796 O O . LYS A 1 94 ? 2.023 -6.009 7.524 1.00 73.75 94 LYS A O 1
ATOM 801 N N . ILE A 1 95 ? 3.764 -5.453 6.215 1.00 73.31 95 ILE A N 1
ATOM 802 C CA . ILE A 1 95 ? 3.370 -4.052 6.005 1.00 73.31 95 ILE A CA 1
ATOM 803 C C . ILE A 1 95 ? 2.024 -3.987 5.282 1.00 73.31 95 ILE A C 1
ATOM 805 O O . ILE A 1 95 ? 1.125 -3.288 5.733 1.00 73.31 95 ILE A O 1
ATOM 809 N N . PHE A 1 96 ? 1.849 -4.774 4.218 1.00 73.00 96 PHE A N 1
ATOM 810 C CA . PHE A 1 96 ? 0.580 -4.838 3.491 1.00 73.00 96 PHE A CA 1
ATOM 811 C C . PHE A 1 96 ? -0.575 -5.339 4.362 1.00 73.00 96 PHE A C 1
ATOM 813 O O . PHE A 1 96 ? -1.658 -4.770 4.293 1.00 73.00 96 PHE A O 1
ATOM 820 N N . LEU A 1 97 ? -0.348 -6.326 5.238 1.00 71.81 97 LEU A N 1
ATOM 821 C CA . LEU A 1 97 ? -1.364 -6.797 6.189 1.00 71.81 97 LEU A CA 1
ATOM 822 C C . LEU A 1 97 ? -1.866 -5.684 7.120 1.00 71.81 97 LEU A C 1
ATOM 824 O O . LEU A 1 97 ? -3.057 -5.636 7.407 1.00 71.81 97 LEU A O 1
ATOM 828 N N . LEU A 1 98 ? -0.990 -4.772 7.549 1.00 72.25 98 LEU A N 1
ATOM 829 C CA . LEU A 1 98 ? -1.368 -3.617 8.372 1.00 72.25 98 LEU A CA 1
ATOM 830 C C . LEU A 1 98 ? -2.168 -2.550 7.615 1.00 72.25 98 LEU A C 1
ATOM 832 O O . LEU A 1 98 ? -2.883 -1.773 8.243 1.00 72.25 98 LEU A O 1
ATOM 836 N N . GLU A 1 99 ? -2.057 -2.496 6.288 1.00 68.19 99 GLU A N 1
ATOM 837 C CA . GLU A 1 99 ? -2.836 -1.571 5.460 1.00 68.19 99 GLU A CA 1
ATOM 838 C C . GLU A 1 99 ? -4.265 -2.069 5.184 1.00 68.19 99 GLU A C 1
ATOM 840 O O . GLU A 1 99 ? -5.105 -1.285 4.740 1.00 68.19 99 GLU A O 1
ATOM 845 N N . HIS A 1 100 ? -4.575 -3.337 5.483 1.00 68.81 100 HIS A N 1
ATOM 846 C CA . HIS A 1 100 ? -5.941 -3.851 5.406 1.00 68.81 100 HIS A CA 1
ATOM 847 C C . HIS A 1 100 ? -6.806 -3.381 6.589 1.00 68.81 100 HIS A C 1
ATOM 849 O O . HIS A 1 100 ? -6.294 -3.114 7.678 1.00 68.81 100 HIS A O 1
ATOM 855 N N . PRO A 1 101 ? -8.143 -3.339 6.427 1.00 60.22 101 PRO A N 1
ATOM 856 C CA . PRO A 1 101 ? -9.057 -3.178 7.552 1.00 60.22 101 PRO A CA 1
ATOM 857 C C . PRO A 1 101 ? -8.897 -4.353 8.527 1.00 60.22 101 PRO A C 1
ATOM 859 O O . PRO A 1 101 ? -9.333 -5.472 8.253 1.00 60.22 101 PRO A O 1
ATOM 862 N N . LEU A 1 102 ? -8.252 -4.105 9.664 1.00 64.06 102 LEU A N 1
ATOM 863 C CA . LEU A 1 102 ? -8.064 -5.087 10.727 1.00 64.06 102 LEU A CA 1
ATOM 864 C C . LEU A 1 102 ? -9.053 -4.819 11.862 1.00 64.06 102 LEU A C 1
ATOM 866 O O . LEU A 1 102 ? -9.339 -3.670 12.195 1.00 64.06 102 LEU A O 1
ATOM 870 N N . SER A 1 103 ? -9.548 -5.888 12.490 1.00 63.53 103 SER A N 1
ATOM 871 C CA . SER A 1 103 ? -10.161 -5.754 13.812 1.00 63.53 103 SER A CA 1
ATOM 872 C C . SER A 1 103 ? -9.113 -5.259 14.811 1.00 63.53 103 SER A C 1
ATOM 874 O O . SER A 1 103 ? -7.919 -5.526 14.649 1.00 63.53 103 SER A O 1
ATOM 876 N N . GLU A 1 104 ? -9.554 -4.582 15.872 1.00 63.03 104 GLU A N 1
ATOM 877 C CA . GLU A 1 104 ? -8.663 -4.077 16.928 1.00 63.03 104 GLU A CA 1
ATOM 878 C C . GLU A 1 104 ? -7.748 -5.177 17.495 1.00 63.03 104 GLU A C 1
ATOM 880 O O . GLU A 1 104 ? -6.564 -4.946 17.739 1.00 63.03 104 GLU A O 1
ATOM 885 N N . GLU A 1 105 ? -8.265 -6.403 17.625 1.00 63.88 105 GLU A N 1
ATOM 886 C CA . GLU A 1 105 ? -7.501 -7.565 18.090 1.00 63.88 105 GLU A CA 1
ATOM 887 C C . GLU A 1 105 ? -6.394 -7.985 17.110 1.00 63.88 105 GLU A C 1
ATOM 889 O O . GLU A 1 105 ? -5.283 -8.303 17.538 1.00 63.88 105 GLU A O 1
ATOM 894 N N . LYS A 1 106 ? -6.664 -7.958 15.796 1.00 69.00 106 LYS A N 1
ATOM 895 C CA . LYS A 1 106 ? -5.688 -8.353 14.768 1.00 69.00 106 LYS A CA 1
ATOM 896 C C . LYS A 1 106 ? -4.627 -7.282 14.522 1.00 69.00 106 LYS A C 1
ATOM 898 O O . LYS A 1 106 ? -3.477 -7.627 14.249 1.00 69.00 106 LYS A O 1
ATOM 903 N N . LEU A 1 107 ? -4.990 -6.003 14.651 1.00 71.81 107 LEU A N 1
ATOM 904 C CA . LEU A 1 107 ? -4.079 -4.872 14.460 1.00 71.81 107 LEU A CA 1
ATOM 905 C C . LEU A 1 107 ? -2.822 -5.028 15.315 1.00 71.81 107 LEU A C 1
ATOM 907 O O . LEU A 1 107 ? -1.700 -4.883 14.831 1.00 71.81 107 LEU A O 1
ATOM 911 N N . PHE A 1 108 ? -3.008 -5.387 16.582 1.00 69.88 108 PHE A N 1
ATOM 912 C CA . PHE A 1 108 ? -1.900 -5.518 17.510 1.00 69.88 108 PHE A CA 1
ATOM 913 C C . PHE A 1 108 ? -0.954 -6.673 17.157 1.00 69.88 108 PHE A C 1
ATOM 915 O O . PHE A 1 108 ? 0.265 -6.485 17.111 1.00 69.88 108 PHE A O 1
ATOM 922 N N . SER A 1 109 ? -1.501 -7.858 16.864 1.00 71.12 109 SER A N 1
ATOM 923 C CA . SER A 1 109 ? -0.687 -9.003 16.441 1.00 71.12 109 SER A CA 1
ATOM 924 C C . SER A 1 109 ? 0.113 -8.693 15.176 1.00 71.12 109 SER A C 1
ATOM 926 O O . SER A 1 109 ? 1.294 -9.026 15.107 1.00 71.12 109 SER A O 1
ATOM 928 N N . SER A 1 110 ? -0.482 -7.980 14.218 1.00 75.69 110 SER A N 1
ATOM 929 C CA . SER A 1 110 ? 0.192 -7.596 12.977 1.00 75.69 110 SER A CA 1
ATOM 930 C C . SER A 1 110 ? 1.310 -6.573 13.211 1.00 75.69 110 SER A C 1
ATOM 932 O O . SER A 1 110 ? 2.376 -6.683 12.605 1.00 75.69 110 SER A O 1
ATOM 934 N N . ILE A 1 111 ? 1.131 -5.625 14.141 1.00 75.56 111 ILE A N 1
ATOM 935 C CA . ILE A 1 111 ? 2.188 -4.674 14.523 1.00 75.56 111 ILE A CA 1
ATOM 936 C C . ILE A 1 111 ? 3.387 -5.424 15.123 1.00 75.56 111 ILE A C 1
ATOM 938 O O . ILE A 1 111 ? 4.529 -5.178 14.728 1.00 75.56 111 ILE A O 1
ATOM 942 N N . LEU A 1 112 ? 3.146 -6.375 16.033 1.00 74.75 112 LEU A N 1
ATOM 943 C CA . LEU A 1 112 ? 4.217 -7.198 16.607 1.00 74.75 112 LEU A CA 1
ATOM 944 C C . LEU A 1 112 ? 4.951 -8.024 15.544 1.00 74.75 112 LEU A C 1
ATOM 946 O O . LEU A 1 112 ? 6.179 -8.126 15.577 1.00 74.75 112 LEU A O 1
ATOM 950 N N . GLU A 1 113 ? 4.233 -8.594 14.578 1.00 76.19 113 GLU A N 1
ATOM 951 C CA . GLU A 1 113 ? 4.846 -9.343 13.478 1.00 76.19 113 GLU A CA 1
ATOM 952 C C . GLU A 1 113 ? 5.739 -8.471 12.587 1.00 76.19 113 GLU A C 1
ATOM 954 O O . GLU A 1 113 ? 6.813 -8.923 12.162 1.00 76.19 113 GLU A O 1
ATOM 959 N N . CYS A 1 114 ? 5.340 -7.221 12.331 1.00 77.88 114 CYS A N 1
ATOM 960 C CA . CYS A 1 114 ? 6.163 -6.237 11.630 1.00 77.88 114 CYS A CA 1
ATOM 961 C C . CYS A 1 114 ? 7.450 -5.917 12.395 1.00 77.88 114 CYS A C 1
ATOM 963 O O . CYS A 1 114 ? 8.524 -5.891 11.793 1.00 77.88 114 CYS A O 1
ATOM 965 N N . PHE A 1 115 ? 7.376 -5.756 13.716 1.00 75.69 115 PHE A N 1
ATOM 966 C CA . PHE A 1 115 ? 8.566 -5.550 14.540 1.00 75.69 115 PHE A CA 1
ATOM 967 C C . PHE A 1 115 ? 9.487 -6.776 14.588 1.00 75.69 115 PHE A C 1
ATOM 969 O O . PHE A 1 115 ? 10.701 -6.614 14.481 1.00 75.69 115 PHE A O 1
ATOM 976 N N . ARG A 1 116 ? 8.943 -8.003 14.632 1.00 76.25 116 ARG A N 1
ATOM 977 C CA . ARG A 1 116 ? 9.746 -9.232 14.430 1.00 76.25 116 ARG A CA 1
ATOM 978 C C . ARG A 1 116 ? 10.445 -9.231 13.073 1.00 76.25 116 ARG A C 1
ATOM 980 O O . ARG A 1 116 ? 11.558 -9.722 12.937 1.00 76.25 116 ARG A O 1
ATOM 987 N N . GLY A 1 117 ? 9.783 -8.689 12.052 1.00 77.12 117 GLY A N 1
ATOM 988 C CA . GLY A 1 117 ? 10.372 -8.504 10.728 1.00 77.12 117 GLY A CA 1
ATOM 989 C C . GLY A 1 117 ? 11.561 -7.544 10.728 1.00 77.12 117 GLY A C 1
ATOM 990 O O . GLY A 1 117 ? 12.607 -7.865 10.169 1.00 77.12 117 GLY A O 1
ATOM 991 N N . LEU A 1 118 ? 11.422 -6.402 11.407 1.00 77.88 118 LEU A N 1
ATOM 992 C CA . LEU A 1 118 ? 12.502 -5.429 11.596 1.00 77.88 118 LEU A CA 1
ATOM 993 C C . LEU A 1 118 ? 13.703 -6.008 12.352 1.00 77.88 118 LEU A C 1
ATOM 995 O O . LEU A 1 118 ? 14.839 -5.669 12.039 1.00 77.88 118 LEU A O 1
ATOM 999 N N . GLU A 1 119 ? 13.476 -6.874 13.338 1.00 78.31 119 GLU A N 1
ATOM 1000 C CA . GLU A 1 119 ? 14.558 -7.540 14.071 1.00 78.31 119 GLU A CA 1
ATOM 1001 C C . GLU A 1 119 ? 15.450 -8.381 13.140 1.00 78.31 119 GLU A C 1
ATOM 1003 O O . GLU A 1 119 ? 16.676 -8.418 13.286 1.00 78.31 119 GLU A O 1
ATOM 1008 N N . GLN A 1 120 ? 14.820 -9.043 12.167 1.00 79.00 120 GLN A N 1
ATOM 1009 C CA . GLN A 1 120 ? 15.467 -9.956 11.228 1.00 79.00 120 GLN A CA 1
ATOM 1010 C C . GLN A 1 120 ? 16.026 -9.253 9.985 1.00 79.00 120 GLN A C 1
ATOM 1012 O O . GLN A 1 120 ? 16.797 -9.863 9.246 1.00 79.00 120 GLN A O 1
ATOM 1017 N N . GLU A 1 121 ? 15.670 -7.986 9.755 1.00 83.88 121 GLU A N 1
ATOM 1018 C CA . GLU A 1 121 ? 16.130 -7.230 8.594 1.00 83.88 121 GLU A CA 1
ATOM 1019 C C . GLU A 1 121 ? 17.618 -6.865 8.725 1.00 83.88 121 GLU A C 1
ATOM 1021 O O . GLU A 1 121 ? 18.084 -6.327 9.738 1.00 83.88 121 GLU A O 1
ATOM 1026 N N . SER A 1 122 ? 18.378 -7.212 7.689 1.00 83.81 122 SER A N 1
ATOM 1027 C CA . SER A 1 122 ? 19.831 -7.027 7.628 1.00 83.81 122 SER A CA 1
ATOM 1028 C C . SER A 1 122 ? 20.254 -5.845 6.767 1.00 83.81 122 SER A C 1
ATOM 1030 O O . SER A 1 122 ? 21.412 -5.439 6.836 1.00 83.81 122 SER A O 1
ATOM 1032 N N . ASP A 1 123 ? 19.350 -5.325 5.940 1.00 87.00 123 ASP A N 1
ATOM 1033 C CA . ASP A 1 123 ? 19.589 -4.124 5.152 1.00 87.00 123 ASP A CA 1
ATOM 1034 C C . ASP A 1 123 ? 19.154 -2.881 5.945 1.00 87.00 123 ASP A C 1
ATOM 1036 O O . ASP A 1 123 ? 18.001 -2.751 6.357 1.00 87.00 123 ASP A O 1
ATOM 1040 N N . GLU A 1 124 ? 20.090 -1.964 6.188 1.00 86.69 124 GLU A N 1
ATOM 1041 C CA . GLU A 1 124 ? 19.853 -0.772 7.006 1.00 86.69 124 GLU A CA 1
ATOM 1042 C C . GLU A 1 124 ? 18.893 0.227 6.341 1.00 86.69 124 GLU A C 1
ATOM 1044 O O . GLU A 1 124 ? 18.099 0.871 7.034 1.00 86.69 124 GLU A O 1
ATOM 1049 N N . GLU A 1 125 ? 18.933 0.368 5.013 1.00 86.19 125 GLU A N 1
ATOM 1050 C CA . GLU A 1 125 ? 18.046 1.286 4.295 1.00 86.19 125 GLU A CA 1
ATOM 1051 C C . GLU A 1 125 ? 16.612 0.768 4.317 1.00 86.19 125 GLU A C 1
ATOM 1053 O O . GLU A 1 125 ? 15.686 1.519 4.649 1.00 86.19 125 GLU A O 1
ATOM 1058 N N . ILE A 1 126 ? 16.432 -0.530 4.050 1.00 82.00 126 ILE A N 1
ATOM 1059 C CA . ILE A 1 126 ? 15.128 -1.189 4.153 1.00 82.00 126 ILE A CA 1
ATOM 1060 C C . ILE A 1 126 ? 14.621 -1.099 5.592 1.00 82.00 126 ILE A C 1
ATOM 1062 O O . ILE A 1 126 ? 13.485 -0.681 5.819 1.00 82.00 126 ILE A O 1
ATOM 1066 N N . TRP A 1 127 ? 15.461 -1.408 6.579 1.00 86.62 127 TRP A N 1
ATOM 1067 C CA . TRP A 1 127 ? 15.090 -1.319 7.988 1.00 86.62 127 TRP A CA 1
ATOM 1068 C C . TRP A 1 127 ? 14.605 0.088 8.366 1.00 86.62 127 TRP A C 1
ATOM 1070 O O . TRP A 1 127 ? 13.539 0.236 8.968 1.00 86.62 127 TRP A O 1
ATOM 1080 N N . LYS A 1 128 ? 15.336 1.139 7.961 1.00 85.56 128 LYS A N 1
ATOM 1081 C CA . LYS A 1 128 ? 14.952 2.539 8.216 1.00 85.56 128 LYS A CA 1
ATOM 1082 C C . LYS A 1 128 ? 13.631 2.889 7.543 1.00 85.56 128 LYS A C 1
ATOM 1084 O O . LYS A 1 128 ? 12.793 3.543 8.166 1.00 85.56 128 LYS A O 1
ATOM 1089 N N . ALA A 1 129 ? 13.431 2.453 6.299 1.00 82.94 129 ALA A N 1
ATOM 1090 C CA . ALA A 1 129 ? 12.192 2.682 5.566 1.00 82.94 129 ALA A CA 1
ATOM 1091 C C . ALA A 1 129 ? 10.992 2.045 6.284 1.00 82.94 129 ALA A C 1
ATOM 1093 O O . ALA A 1 129 ? 9.994 2.723 6.531 1.00 82.94 129 ALA A O 1
ATOM 1094 N N . ILE A 1 130 ? 11.118 0.781 6.699 1.00 80.00 130 ILE A N 1
ATOM 1095 C CA . ILE A 1 130 ? 10.067 0.052 7.419 1.00 80.00 130 ILE A CA 1
ATOM 1096 C C . ILE A 1 130 ? 9.792 0.697 8.784 1.00 80.00 130 ILE A C 1
ATOM 1098 O O . ILE A 1 130 ? 8.635 0.927 9.130 1.00 80.00 130 ILE A O 1
ATOM 1102 N N . ARG A 1 131 ? 10.836 1.047 9.547 1.00 83.38 131 ARG A N 1
ATOM 1103 C CA . ARG A 1 131 ? 10.708 1.701 10.861 1.00 83.38 131 ARG A CA 1
ATOM 1104 C C . ARG A 1 131 ? 10.017 3.060 10.754 1.00 83.38 131 ARG A C 1
ATOM 1106 O O . ARG A 1 131 ? 9.144 3.364 11.562 1.00 83.38 131 ARG A O 1
ATOM 1113 N N . ASN A 1 132 ? 10.360 3.866 9.750 1.00 82.88 132 ASN A N 1
ATOM 1114 C CA . ASN A 1 132 ? 9.723 5.166 9.522 1.00 82.88 132 ASN A CA 1
ATOM 1115 C C . ASN A 1 132 ? 8.276 5.032 9.025 1.00 82.88 132 ASN A C 1
ATOM 1117 O O . ASN A 1 132 ? 7.418 5.824 9.413 1.00 82.88 132 ASN A O 1
ATOM 1121 N N . TRP A 1 133 ? 7.983 4.027 8.198 1.00 82.44 133 TRP A N 1
ATOM 1122 C CA . TRP A 1 133 ? 6.613 3.741 7.778 1.00 82.44 133 TRP A CA 1
ATOM 1123 C C . TRP A 1 133 ? 5.751 3.280 8.964 1.00 82.44 133 TRP A C 1
ATOM 1125 O O . TRP A 1 133 ? 4.682 3.847 9.187 1.00 82.44 133 TRP A O 1
ATOM 1135 N N . LEU A 1 134 ? 6.243 2.346 9.790 1.00 78.81 134 LEU A N 1
ATOM 1136 C CA . LEU A 1 134 ? 5.561 1.900 11.015 1.00 78.81 134 LEU A CA 1
ATOM 1137 C C . LEU A 1 134 ? 5.323 3.063 11.975 1.00 78.81 134 LEU A C 1
ATOM 1139 O O . LEU A 1 134 ? 4.244 3.179 12.546 1.00 78.81 134 LEU A O 1
ATOM 1143 N N . ALA A 1 135 ? 6.304 3.955 12.110 1.00 78.88 135 ALA A N 1
ATOM 1144 C CA . ALA A 1 135 ? 6.175 5.162 12.909 1.00 78.88 135 ALA A CA 1
ATOM 1145 C C . ALA A 1 135 ? 5.004 6.038 12.458 1.00 78.88 135 ALA A C 1
ATOM 1147 O O . ALA A 1 135 ? 4.173 6.453 13.268 1.00 78.88 135 ALA A O 1
ATOM 1148 N N . TYR A 1 136 ? 4.929 6.302 11.154 1.00 79.06 136 TYR A N 1
ATOM 1149 C CA . TYR A 1 136 ? 3.850 7.077 10.561 1.00 79.06 136 TYR A CA 1
ATOM 1150 C C . TYR A 1 136 ? 2.492 6.381 10.726 1.00 79.06 136 TYR A C 1
ATOM 1152 O O . TYR A 1 136 ? 1.521 7.018 11.139 1.00 79.06 136 TYR A O 1
ATOM 1160 N N . PHE A 1 137 ? 2.437 5.073 10.465 1.00 78.56 137 PHE A N 1
ATOM 1161 C CA . PHE A 1 137 ? 1.238 4.256 10.629 1.00 78.56 137 PHE A CA 1
ATOM 1162 C C . PHE A 1 137 ? 0.728 4.298 12.073 1.00 78.56 137 PHE A C 1
ATOM 1164 O O . PHE A 1 137 ? -0.427 4.641 12.318 1.00 78.56 137 PHE A O 1
ATOM 1171 N N . MET A 1 138 ? 1.606 4.061 13.049 1.00 75.62 138 MET A N 1
ATOM 1172 C CA . MET A 1 138 ? 1.253 4.127 14.463 1.00 75.62 138 MET A CA 1
ATOM 1173 C C . MET A 1 138 ? 0.834 5.541 14.877 1.00 75.62 138 MET A C 1
ATOM 1175 O O . MET A 1 138 ? -0.145 5.710 15.594 1.00 75.62 138 MET A O 1
ATOM 1179 N N . LYS A 1 139 ? 1.497 6.592 14.394 1.00 77.19 139 LYS A N 1
ATOM 1180 C CA . LYS A 1 139 ? 1.060 7.966 14.678 1.00 77.19 139 LYS A CA 1
ATOM 1181 C C . LYS A 1 139 ? -0.360 8.229 14.165 1.00 77.19 139 LYS A C 1
ATOM 1183 O O . LYS A 1 139 ? -1.152 8.843 14.876 1.00 77.19 139 LYS A O 1
ATOM 1188 N N . LYS A 1 140 ? -0.691 7.731 12.968 1.00 75.12 140 LYS A N 1
ATOM 1189 C CA . LYS A 1 140 ? -2.033 7.830 12.377 1.00 75.12 140 LYS A CA 1
ATOM 1190 C C . LYS A 1 140 ? -3.078 7.050 13.184 1.00 75.12 140 LYS A C 1
ATOM 1192 O O . LYS A 1 140 ? -4.166 7.572 13.404 1.00 75.12 140 LYS A O 1
ATOM 1197 N N . CYS A 1 141 ? -2.750 5.836 13.625 1.00 70.25 141 CYS A N 1
ATOM 1198 C CA . CYS A 1 141 ? -3.662 4.986 14.391 1.00 70.25 141 CYS A CA 1
ATOM 1199 C C . CYS A 1 141 ? -3.853 5.477 15.832 1.00 70.25 141 CYS A C 1
ATOM 1201 O O . CYS A 1 141 ? -4.982 5.613 16.279 1.00 70.25 141 CYS A O 1
ATOM 1203 N N . PHE A 1 142 ? -2.763 5.743 16.554 1.00 71.12 142 PHE A N 1
ATOM 1204 C CA . PHE A 1 142 ? -2.769 5.928 18.009 1.00 71.12 142 PHE A CA 1
ATOM 1205 C C . PHE A 1 142 ? -2.835 7.397 18.452 1.00 71.12 142 PHE A C 1
ATOM 1207 O O . PHE A 1 142 ? -3.182 7.648 19.600 1.00 71.12 142 PHE A O 1
ATOM 1214 N N . GLN A 1 143 ? -2.459 8.354 17.590 1.00 70.88 143 GLN A N 1
ATOM 1215 C CA . GLN A 1 143 ? -2.493 9.806 17.853 1.00 70.88 143 GLN A CA 1
ATOM 1216 C C . GLN A 1 143 ? -1.889 10.245 19.209 1.00 70.88 143 GLN A C 1
ATOM 1218 O O . GLN A 1 143 ? -2.270 11.273 19.764 1.00 70.88 143 GLN A O 1
ATOM 1223 N N . THR A 1 144 ? -0.919 9.493 19.743 1.00 69.25 144 THR A N 1
ATOM 1224 C CA . THR A 1 144 ? -0.299 9.746 21.056 1.00 69.25 144 THR A CA 1
ATOM 1225 C C . THR A 1 144 ? 1.180 10.125 20.918 1.00 69.25 144 THR A C 1
ATOM 1227 O O . THR A 1 144 ? 1.905 9.487 20.146 1.00 69.25 144 THR A O 1
ATOM 1230 N N . PRO A 1 145 ? 1.671 11.125 21.680 1.00 67.69 145 PRO A N 1
ATOM 1231 C CA . PRO A 1 145 ? 3.082 11.521 21.675 1.00 67.69 145 PRO A CA 1
ATOM 1232 C C . PRO A 1 145 ? 4.021 10.417 22.187 1.00 67.69 145 PRO A C 1
ATOM 1234 O O . PRO A 1 145 ? 5.204 10.419 21.859 1.00 67.69 145 PRO A O 1
ATOM 1237 N N . GLN A 1 146 ? 3.496 9.430 22.920 1.00 68.56 146 GLN A N 1
ATOM 1238 C CA . GLN A 1 146 ? 4.266 8.283 23.419 1.00 68.56 146 GLN A CA 1
ATOM 1239 C C . GLN A 1 146 ? 4.885 7.457 22.280 1.00 68.56 146 GLN A C 1
ATOM 1241 O O . GLN A 1 146 ? 5.930 6.846 22.469 1.00 68.56 146 GLN A O 1
ATOM 1246 N N . ILE A 1 147 ? 4.281 7.463 21.082 1.00 69.19 147 ILE A N 1
ATOM 1247 C CA . ILE A 1 147 ? 4.816 6.753 19.911 1.00 69.19 147 ILE A CA 1
ATOM 1248 C C . ILE A 1 147 ? 6.200 7.287 19.517 1.00 69.19 147 ILE A C 1
ATOM 1250 O O . ILE A 1 147 ? 7.089 6.498 19.208 1.00 69.19 147 ILE A O 1
ATOM 1254 N N . GLU A 1 148 ? 6.411 8.605 19.539 1.00 69.00 148 GLU A N 1
ATOM 1255 C CA . GLU A 1 148 ? 7.677 9.213 19.099 1.00 69.00 148 GLU A CA 1
ATOM 1256 C C . GLU A 1 148 ? 8.837 8.892 20.049 1.00 69.00 148 GLU A C 1
ATOM 1258 O O . GLU A 1 148 ? 9.935 8.578 19.585 1.00 69.00 148 GLU A O 1
ATOM 1263 N N . GLU A 1 149 ? 8.577 8.896 21.358 1.00 69.12 149 GLU A N 1
ATOM 1264 C CA . GLU A 1 149 ? 9.550 8.517 22.388 1.00 69.12 149 GLU A CA 1
ATOM 1265 C C . GLU A 1 149 ? 10.004 7.065 22.193 1.00 69.12 149 GLU A C 1
ATOM 1267 O O . GLU A 1 149 ? 11.194 6.789 22.063 1.00 69.12 149 GLU A O 1
ATOM 1272 N N . ILE A 1 150 ? 9.043 6.161 22.013 1.00 65.75 150 ILE A N 1
ATOM 1273 C CA . ILE A 1 150 ? 9.275 4.732 21.791 1.00 65.75 150 ILE A CA 1
ATOM 1274 C C . ILE A 1 150 ? 10.125 4.476 20.548 1.00 65.75 150 ILE A C 1
ATOM 1276 O O . ILE A 1 150 ? 11.095 3.720 20.567 1.00 65.75 150 ILE A O 1
ATOM 1280 N N . LEU A 1 151 ? 9.764 5.105 19.433 1.00 68.94 151 LEU A N 1
ATOM 1281 C CA . LEU A 1 151 ? 10.467 4.881 18.177 1.00 68.94 151 LEU A CA 1
ATOM 1282 C C . LEU A 1 151 ? 11.899 5.406 18.230 1.00 68.94 151 LEU A C 1
ATOM 1284 O O . LEU A 1 151 ? 12.751 4.877 17.517 1.00 68.94 151 LEU A O 1
ATOM 1288 N N . SER A 1 152 ? 12.169 6.446 19.025 1.00 71.12 152 SER A N 1
ATOM 1289 C CA . SER A 1 152 ? 13.506 7.031 19.179 1.00 71.12 152 SER A CA 1
ATOM 1290 C C . SER A 1 152 ? 14.507 6.078 19.843 1.00 71.12 152 SER A C 1
ATOM 1292 O O . SER A 1 152 ? 15.703 6.147 19.558 1.00 71.12 152 SER A O 1
ATOM 1294 N N . GLU A 1 153 ? 14.013 5.137 20.650 1.00 69.56 153 GLU A N 1
ATOM 1295 C CA . GLU A 1 153 ? 14.811 4.117 21.335 1.00 69.56 153 GLU A CA 1
ATOM 1296 C C . GLU A 1 153 ? 15.134 2.916 20.428 1.00 69.56 153 GLU A C 1
ATOM 1298 O O . GLU A 1 153 ? 16.091 2.177 20.675 1.00 69.56 153 GLU A O 1
ATOM 1303 N N . ILE A 1 154 ? 14.374 2.738 19.342 1.00 73.62 154 ILE A N 1
ATOM 1304 C CA . ILE A 1 154 ? 14.585 1.670 18.363 1.00 73.62 154 ILE A CA 1
ATOM 1305 C C . ILE A 1 154 ? 15.698 2.100 17.399 1.00 73.62 154 ILE A C 1
ATOM 1307 O O . ILE A 1 154 ? 15.485 2.907 16.490 1.00 73.62 154 ILE A O 1
ATOM 1311 N N . GLN A 1 155 ? 16.890 1.537 17.602 1.00 77.56 155 GLN A N 1
ATOM 1312 C CA . GLN A 1 155 ? 18.095 1.786 16.806 1.00 77.56 155 GLN A CA 1
ATOM 1313 C C . GLN A 1 155 ? 18.485 0.544 16.003 1.00 77.56 155 GLN A C 1
ATOM 1315 O O . GLN A 1 155 ? 18.332 -0.585 16.472 1.00 77.56 155 GLN A O 1
ATOM 1320 N N . TYR A 1 156 ? 19.031 0.747 14.804 1.00 79.94 156 TYR A N 1
ATOM 1321 C CA . TYR A 1 156 ? 19.398 -0.347 13.904 1.00 79.94 156 TYR A CA 1
ATOM 1322 C C . TYR A 1 156 ? 20.467 -1.268 14.516 1.00 79.94 156 TYR A C 1
ATOM 1324 O O . TYR A 1 156 ? 20.388 -2.498 14.427 1.00 79.94 156 TYR A O 1
ATOM 1332 N N . GLU A 1 157 ? 21.440 -0.682 15.209 1.00 79.94 157 GLU A N 1
ATOM 1333 C CA . GLU A 1 157 ? 22.552 -1.371 15.866 1.00 79.94 157 GLU A CA 1
ATOM 1334 C C . GLU A 1 157 ? 22.072 -2.260 17.017 1.00 79.94 157 GLU A C 1
ATOM 1336 O O . GLU A 1 157 ? 22.668 -3.301 17.288 1.00 79.94 157 GLU A O 1
ATOM 1341 N N . LYS A 1 158 ? 20.958 -1.880 17.653 1.00 77.19 158 LYS A N 1
ATOM 1342 C CA . LYS A 1 158 ? 20.338 -2.597 18.772 1.00 77.19 158 LYS A CA 1
ATOM 1343 C C . LYS A 1 158 ? 19.082 -3.361 18.371 1.00 77.19 158 LYS A C 1
ATOM 1345 O O . LYS A 1 158 ? 18.378 -3.844 19.245 1.00 77.19 158 LYS A O 1
ATOM 1350 N N . ARG A 1 159 ? 18.803 -3.540 17.075 1.00 75.44 159 ARG A N 1
ATOM 1351 C CA . ARG A 1 159 ? 17.528 -4.110 16.593 1.00 75.44 159 ARG A CA 1
ATOM 1352 C C . ARG A 1 159 ? 17.146 -5.464 17.210 1.00 75.44 159 ARG A C 1
ATOM 1354 O O . ARG A 1 159 ? 15.965 -5.697 17.430 1.00 75.44 159 ARG A O 1
ATOM 1361 N N . LYS A 1 160 ? 18.131 -6.310 17.547 1.00 71.38 160 LYS A N 1
ATOM 1362 C CA . LYS A 1 160 ? 17.934 -7.601 18.242 1.00 71.38 160 LYS A CA 1
ATOM 1363 C C . LYS A 1 160 ? 17.558 -7.459 19.721 1.00 71.38 160 LYS A C 1
ATOM 1365 O O . LYS A 1 160 ? 16.884 -8.311 20.278 1.00 71.38 160 LYS A O 1
ATOM 1370 N N . GLU A 1 161 ? 17.991 -6.378 20.358 1.00 66.25 161 GLU A N 1
ATOM 1371 C CA . GLU A 1 161 ? 17.661 -6.032 21.746 1.00 66.25 161 GLU A CA 1
ATOM 1372 C C . GLU A 1 161 ? 16.402 -5.155 21.819 1.00 66.25 161 GLU A C 1
ATOM 1374 O O . GLU A 1 161 ? 15.695 -5.153 22.820 1.00 66.25 161 GLU A O 1
ATOM 1379 N N . SER A 1 162 ? 16.078 -4.436 20.740 1.00 59.69 162 SER A N 1
ATOM 1380 C CA . SER A 1 162 ? 14.865 -3.630 20.635 1.00 59.69 162 SER A CA 1
ATOM 1381 C C . SER A 1 162 ? 13.597 -4.483 20.682 1.00 59.69 162 SER A C 1
ATOM 1383 O O . SER A 1 162 ? 12.567 -3.982 21.117 1.00 59.69 162 SER A O 1
ATOM 1385 N N . PHE A 1 163 ? 13.645 -5.762 20.287 1.00 59.25 163 PHE A N 1
ATOM 1386 C CA . PHE A 1 163 ? 12.457 -6.617 20.237 1.00 59.25 163 PHE A CA 1
ATOM 1387 C C . PHE A 1 163 ? 11.810 -6.854 21.614 1.00 59.25 163 PHE A C 1
ATOM 1389 O O . PHE A 1 163 ? 10.598 -6.707 21.757 1.00 59.25 163 PHE A O 1
ATOM 1396 N N . THR A 1 164 ? 12.601 -7.120 22.656 1.00 60.84 164 THR A N 1
ATOM 1397 C CA . THR A 1 164 ? 12.091 -7.283 24.034 1.00 60.84 164 THR A CA 1
ATOM 1398 C C . THR A 1 164 ? 11.523 -5.979 24.593 1.00 60.84 164 THR A C 1
ATOM 1400 O O . THR A 1 164 ? 10.508 -5.975 25.296 1.00 60.84 164 THR A O 1
ATOM 1403 N N . MET A 1 165 ? 12.131 -4.847 24.233 1.00 59.31 165 MET A N 1
ATOM 1404 C CA . MET A 1 165 ? 11.588 -3.526 24.541 1.00 59.31 165 MET A CA 1
ATOM 1405 C C . MET A 1 165 ? 10.229 -3.332 23.855 1.00 59.31 165 MET A C 1
ATOM 1407 O O . MET A 1 165 ? 9.271 -2.900 24.492 1.00 59.31 165 MET A O 1
ATOM 1411 N N . ILE A 1 166 ? 10.117 -3.738 22.589 1.00 59.56 166 ILE A N 1
ATOM 1412 C CA . ILE A 1 166 ? 8.905 -3.641 21.775 1.00 59.56 166 ILE A CA 1
ATOM 1413 C C . ILE A 1 166 ? 7.778 -4.553 22.272 1.00 59.56 166 ILE A C 1
ATOM 1415 O O . ILE A 1 166 ? 6.633 -4.121 22.238 1.00 59.56 166 ILE A O 1
ATOM 1419 N N . GLU A 1 167 ? 8.043 -5.768 22.762 1.00 63.25 167 GLU A N 1
ATOM 1420 C CA . GLU A 1 167 ? 6.993 -6.608 23.368 1.00 63.25 167 GLU A CA 1
ATOM 1421 C C . GLU A 1 167 ? 6.387 -5.917 24.595 1.00 63.25 167 GLU A C 1
ATOM 1423 O O . GLU A 1 167 ? 5.170 -5.748 24.692 1.00 63.25 167 GLU A O 1
ATOM 1428 N N . THR A 1 168 ? 7.251 -5.395 25.469 1.00 62.94 168 THR A N 1
ATOM 1429 C CA . THR A 1 168 ? 6.846 -4.637 26.662 1.00 62.94 168 THR A CA 1
ATOM 1430 C C . THR A 1 168 ? 6.064 -3.368 26.290 1.00 62.94 168 THR A C 1
ATOM 1432 O O . THR A 1 168 ? 5.113 -2.967 26.962 1.00 62.94 168 THR A O 1
ATOM 1435 N N . LEU A 1 169 ? 6.455 -2.710 25.200 1.00 59.03 169 LEU A N 1
ATOM 1436 C CA . LEU A 1 169 ? 5.792 -1.522 24.665 1.00 59.03 169 LEU A CA 1
ATOM 1437 C C . LEU A 1 169 ? 4.475 -1.848 23.969 1.00 59.03 169 LEU A C 1
ATOM 1439 O O . LEU A 1 169 ? 3.517 -1.089 24.090 1.00 59.03 169 LEU A O 1
ATOM 1443 N N . GLY A 1 170 ? 4.408 -2.983 23.288 1.00 57.56 170 GLY A N 1
ATOM 1444 C CA . GLY A 1 170 ? 3.196 -3.498 22.692 1.00 57.56 170 GLY A CA 1
ATOM 1445 C C . GLY A 1 170 ? 2.146 -3.755 23.770 1.00 57.56 170 GLY A C 1
ATOM 1446 O O . GLY A 1 170 ? 1.026 -3.264 23.665 1.00 57.56 170 GLY A O 1
ATOM 1447 N N . GLU A 1 171 ? 2.530 -4.392 24.875 1.00 61.53 171 GLU A N 1
ATOM 1448 C CA . GLU A 1 171 ? 1.664 -4.538 26.048 1.00 61.53 171 GLU A CA 1
ATOM 1449 C C . GLU A 1 171 ? 1.220 -3.187 26.628 1.00 61.53 171 GLU A C 1
ATOM 1451 O O . GLU A 1 171 ? 0.053 -3.020 26.991 1.00 61.53 171 GLU A O 1
ATOM 1456 N N . ARG A 1 172 ? 2.114 -2.190 26.700 1.00 62.19 172 ARG A N 1
ATOM 1457 C CA . ARG A 1 172 ? 1.756 -0.831 27.149 1.00 62.19 172 ARG A CA 1
ATOM 1458 C C . ARG A 1 172 ? 0.756 -0.157 26.210 1.00 62.19 172 ARG A C 1
ATOM 1460 O O . ARG A 1 172 ? -0.202 0.433 26.703 1.00 62.19 172 ARG A O 1
ATOM 1467 N N . LEU A 1 173 ? 0.937 -0.276 24.895 1.00 59.50 173 LEU A N 1
ATOM 1468 C CA . LEU A 1 173 ? 0.030 0.271 23.882 1.00 59.50 173 LEU A CA 1
ATOM 1469 C C . LEU A 1 173 ? -1.334 -0.429 23.902 1.00 59.50 173 LEU A C 1
ATOM 1471 O O . LEU A 1 173 ? -2.351 0.262 23.890 1.00 59.50 173 LEU A O 1
ATOM 1475 N N . ILE A 1 174 ? -1.375 -1.762 24.050 1.00 59.84 174 ILE A N 1
ATOM 1476 C CA . ILE A 1 174 ? -2.625 -2.511 24.275 1.00 59.84 174 ILE A CA 1
ATOM 1477 C C . ILE A 1 174 ? -3.326 -1.999 25.525 1.00 59.84 174 ILE A C 1
ATOM 1479 O O . ILE A 1 174 ? -4.526 -1.747 25.510 1.00 59.84 174 ILE A O 1
ATOM 1483 N N . ASN A 1 175 ? -2.598 -1.886 26.636 1.00 62.84 175 ASN A N 1
ATOM 1484 C CA . ASN A 1 175 ? -3.183 -1.480 27.906 1.00 62.84 175 ASN A CA 1
ATOM 1485 C C . ASN A 1 175 ? -3.690 -0.037 27.859 1.00 62.84 175 ASN A C 1
ATOM 1487 O O . ASN A 1 175 ? -4.703 0.266 28.486 1.00 62.84 175 ASN A O 1
ATOM 1491 N N . TYR A 1 176 ? -3.012 0.840 27.120 1.00 63.81 176 TYR A N 1
ATOM 1492 C CA . TYR A 1 176 ? -3.468 2.200 26.864 1.00 63.81 176 TYR A CA 1
ATOM 1493 C C . TYR A 1 176 ? -4.767 2.203 26.045 1.00 63.81 176 TYR A C 1
ATOM 1495 O O . TYR A 1 176 ? -5.757 2.774 26.494 1.00 63.81 176 TYR A O 1
ATOM 1503 N N . TRP A 1 177 ? -4.823 1.466 24.932 1.00 59.44 177 TRP A N 1
ATOM 1504 C CA . TRP A 1 177 ? -6.026 1.355 24.096 1.00 59.44 177 TRP A CA 1
ATOM 1505 C C . TRP A 1 177 ? -7.207 0.695 24.800 1.00 59.44 177 TRP A C 1
ATOM 1507 O O . TRP A 1 177 ? -8.314 1.218 24.761 1.00 59.44 177 TRP A O 1
ATOM 1517 N N . LYS A 1 178 ? -6.982 -0.399 25.536 1.00 61.91 178 LYS A N 1
ATOM 1518 C CA . LYS A 1 178 ? -8.023 -1.019 26.368 1.00 61.91 178 LYS A CA 1
ATOM 1519 C C . LYS A 1 178 ? -8.571 -0.047 27.408 1.00 61.91 178 LYS A C 1
ATOM 1521 O O . LYS A 1 178 ? -9.750 -0.113 27.727 1.00 61.91 178 LYS A O 1
ATOM 1526 N N . LYS A 1 179 ? -7.737 0.836 27.966 1.00 63.38 179 LYS A N 1
ATOM 1527 C CA . LYS A 1 179 ? -8.182 1.844 28.939 1.00 63.38 179 LYS A CA 1
ATOM 1528 C C . LYS A 1 179 ? -8.961 2.979 28.282 1.00 63.38 179 LYS A C 1
ATOM 1530 O O . LYS A 1 179 ? -9.970 3.384 28.851 1.00 63.38 179 LYS A O 1
ATOM 1535 N N . GLU A 1 180 ? -8.519 3.470 27.129 1.00 62.34 180 GLU A N 1
ATOM 1536 C CA . GLU A 1 180 ? 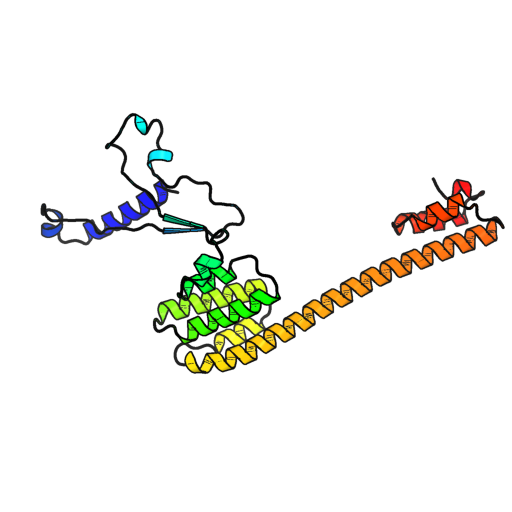-9.208 4.539 26.395 1.00 62.34 180 GLU A CA 1
ATOM 1537 C C . GLU A 1 180 ? -10.526 4.043 25.781 1.00 62.34 180 GLU A C 1
ATOM 1539 O O . GLU A 1 180 ? -11.564 4.636 26.048 1.00 62.34 180 GLU A O 1
ATOM 1544 N N . GLY A 1 181 ? -10.556 2.878 25.125 1.00 56.28 181 GLY A N 1
ATOM 1545 C CA . GLY A 1 181 ? -11.803 2.286 24.620 1.00 56.28 181 GLY A CA 1
ATOM 1546 C C . GLY A 1 181 ? -12.817 1.970 25.729 1.00 56.28 181 GLY A C 1
ATOM 1547 O O . GLY A 1 181 ? -14.027 2.088 25.544 1.00 56.28 181 GLY A O 1
ATOM 1548 N N . LEU A 1 182 ? -12.345 1.637 26.936 1.00 55.25 182 LEU A N 1
ATOM 1549 C CA . LEU A 1 182 ? -13.211 1.425 28.100 1.00 55.25 182 LEU A CA 1
ATOM 1550 C C . LEU A 1 182 ? -13.681 2.743 28.736 1.00 55.25 182 LEU A C 1
ATOM 1552 O O . LEU A 1 182 ? -14.746 2.761 29.353 1.00 55.25 182 LEU A O 1
ATOM 1556 N N . LYS A 1 183 ? -12.932 3.842 28.582 1.00 57.44 183 LYS A N 1
ATOM 1557 C CA . LYS A 1 183 ? -13.404 5.193 28.918 1.00 57.44 183 LYS A CA 1
ATOM 1558 C C . LYS A 1 183 ? -14.461 5.665 27.931 1.00 57.44 183 LYS A C 1
ATOM 1560 O O . LYS A 1 183 ? -15.536 6.024 28.387 1.00 57.44 183 LYS A O 1
ATOM 1565 N N . GLU A 1 184 ? -14.204 5.589 26.627 1.00 55.56 184 GLU A N 1
ATOM 1566 C CA . GLU A 1 184 ? -15.173 5.982 25.595 1.00 55.56 184 GLU A CA 1
ATOM 1567 C C . GLU A 1 184 ? -16.453 5.146 25.688 1.00 55.56 184 GLU A C 1
ATOM 1569 O O . GLU A 1 184 ? -17.558 5.685 25.665 1.00 55.56 184 GLU A O 1
ATOM 1574 N N . GLY A 1 185 ? -16.318 3.832 25.901 1.00 50.12 185 GLY A N 1
ATOM 1575 C CA . GLY A 1 185 ? -17.452 2.956 26.170 1.00 50.12 185 GLY A CA 1
ATOM 1576 C C . GLY A 1 185 ? -18.236 3.406 27.403 1.00 50.12 185 GLY A C 1
ATOM 1577 O O . GLY A 1 185 ? -19.451 3.559 27.333 1.00 50.12 185 GLY A O 1
ATOM 1578 N N . LYS A 1 186 ? -17.562 3.677 28.529 1.00 51.16 186 LYS A N 1
ATOM 1579 C CA . LYS A 1 186 ? -18.223 4.179 29.745 1.00 51.16 186 LYS A CA 1
ATOM 1580 C C . LYS A 1 186 ? -18.896 5.529 29.541 1.00 51.16 186 LYS A C 1
ATOM 1582 O O . LYS A 1 186 ? -20.007 5.697 30.021 1.00 51.16 186 LYS A O 1
ATOM 1587 N N . GLU A 1 187 ? -18.256 6.473 28.867 1.00 53.59 187 GLU A N 1
ATOM 1588 C CA . GLU A 1 187 ? -18.831 7.791 28.589 1.00 53.59 187 GLU A CA 1
ATOM 1589 C C . GLU A 1 187 ? -20.073 7.671 27.708 1.00 53.59 187 GLU A C 1
ATOM 1591 O O . GLU A 1 187 ? -21.096 8.275 28.021 1.00 53.59 187 GLU A O 1
ATOM 1596 N N . LYS A 1 188 ? -20.037 6.803 26.692 1.00 49.66 188 LYS A N 1
ATOM 1597 C CA . LYS A 1 188 ? -21.192 6.518 25.841 1.00 49.66 188 LYS A CA 1
ATOM 1598 C C . LYS A 1 188 ? -22.334 5.843 26.609 1.00 49.66 188 LYS A C 1
ATOM 1600 O O . LYS A 1 188 ? -23.462 6.310 26.522 1.00 49.66 188 LYS A O 1
ATOM 1605 N N . TYR A 1 189 ? -22.049 4.825 27.429 1.00 46.59 189 TYR A N 1
ATOM 1606 C CA . TYR A 1 189 ? -23.060 4.173 28.279 1.00 46.59 189 TYR A CA 1
ATOM 1607 C C . TYR A 1 189 ? -23.629 5.109 29.358 1.00 46.59 189 TYR A C 1
ATOM 1609 O O . TYR A 1 189 ? -24.802 5.005 29.708 1.00 46.59 189 TYR A O 1
ATOM 1617 N N . VAL A 1 190 ? -22.817 6.016 29.909 1.00 56.47 190 VAL A N 1
ATOM 1618 C CA . VAL A 1 190 ? -23.270 7.014 30.890 1.00 56.47 190 VAL A CA 1
ATOM 1619 C C . VAL A 1 190 ? -24.144 8.069 30.223 1.00 56.47 190 VAL A C 1
ATOM 1621 O O . VAL A 1 190 ? -25.160 8.447 30.801 1.00 56.47 190 VAL A O 1
ATOM 1624 N N . GLU A 1 191 ? -23.788 8.528 29.024 1.00 59.34 191 GLU A N 1
ATOM 1625 C CA . GLU A 1 191 ? -24.601 9.489 28.282 1.00 59.34 191 GLU A CA 1
ATOM 1626 C C . GLU A 1 191 ? -25.916 8.848 27.819 1.00 59.34 191 GLU A C 1
ATOM 1628 O O . GLU A 1 191 ? -26.976 9.401 28.093 1.00 59.34 191 GLU A O 1
ATOM 1633 N N . GLU A 1 192 ? -25.887 7.641 27.244 1.00 58.88 192 GLU A N 1
ATOM 1634 C CA . GLU A 1 192 ? -27.095 6.876 26.893 1.00 58.88 192 GLU A CA 1
ATOM 1635 C C . GLU A 1 192 ? -27.980 6.634 28.131 1.00 58.88 192 GLU A C 1
ATOM 1637 O O . GLU A 1 192 ? -29.162 6.980 28.119 1.00 58.88 192 GLU A O 1
ATOM 1642 N N . GLY A 1 193 ? -27.406 6.185 29.254 1.00 58.38 193 GLY A N 1
ATOM 1643 C CA . GLY A 1 193 ? -28.142 5.996 30.509 1.00 58.38 193 GLY A CA 1
ATOM 1644 C C . GLY A 1 193 ? -28.693 7.296 31.112 1.00 58.38 193 GLY A C 1
ATOM 1645 O O . GLY A 1 193 ? -29.746 7.298 31.755 1.00 58.38 193 GLY A O 1
ATOM 1646 N N . ARG A 1 194 ? -28.028 8.436 30.892 1.00 64.62 194 ARG A N 1
ATOM 1647 C CA . ARG A 1 194 ? -28.518 9.757 31.310 1.00 64.62 194 ARG A CA 1
ATOM 1648 C C . ARG A 1 194 ? -29.684 10.224 30.442 1.00 64.62 194 ARG A C 1
ATOM 1650 O O . ARG A 1 194 ? -30.642 10.779 30.985 1.00 64.62 194 ARG A O 1
ATOM 1657 N N . GLN A 1 195 ? -29.617 10.004 29.131 1.00 66.69 195 GLN A N 1
ATOM 1658 C CA . GLN A 1 195 ? -30.706 10.315 28.203 1.00 66.69 195 GLN A CA 1
ATOM 1659 C C . GLN A 1 195 ? -31.936 9.446 28.507 1.00 66.69 195 GLN A C 1
ATOM 1661 O O . GLN A 1 195 ? -33.032 9.984 28.677 1.00 66.69 195 GLN A O 1
ATOM 1666 N N . GLU A 1 196 ? -31.753 8.138 28.712 1.00 65.50 196 GLU A N 1
ATOM 1667 C CA . GLU A 1 196 ? -32.822 7.218 29.127 1.00 65.50 196 GLU A CA 1
ATOM 1668 C C . GLU A 1 196 ? -33.426 7.614 30.485 1.00 65.50 196 GLU A C 1
ATOM 1670 O O . GLU A 1 196 ? -34.648 7.721 30.624 1.00 65.50 196 GLU A O 1
ATOM 1675 N N . GLY A 1 197 ? -32.590 7.939 31.479 1.00 66.94 197 GLY A N 1
ATOM 1676 C CA . GLY A 1 197 ? -33.054 8.405 32.788 1.00 66.94 197 GLY A CA 1
ATOM 1677 C C . GLY A 1 197 ? -33.840 9.720 32.721 1.00 66.94 197 GLY A C 1
ATOM 1678 O O . GLY A 1 197 ? -34.834 9.897 33.439 1.00 66.94 197 GLY A O 1
ATOM 1679 N N . LYS A 1 198 ? -33.444 10.644 31.832 1.00 71.81 198 LYS A N 1
ATOM 1680 C CA . LYS A 1 198 ? -34.164 11.903 31.587 1.00 71.81 198 LYS A CA 1
ATOM 1681 C C . LYS A 1 198 ? -35.525 11.641 30.934 1.00 71.81 198 LYS A C 1
ATOM 1683 O O . LYS A 1 198 ? -36.527 12.181 31.406 1.00 71.81 198 LYS A O 1
ATOM 1688 N N . GLN A 1 199 ? -35.587 10.771 29.924 1.00 70.31 199 GLN A N 1
ATOM 1689 C CA . GLN A 1 199 ? -36.840 10.361 29.276 1.00 70.31 199 GLN A CA 1
ATOM 1690 C C . GLN A 1 199 ? -37.812 9.719 30.268 1.00 70.31 199 GLN A C 1
ATOM 1692 O O . GLN A 1 199 ? -38.981 10.105 30.336 1.00 70.31 199 GLN A O 1
ATOM 1697 N N . GLU A 1 200 ? -37.341 8.769 31.077 1.00 71.94 200 GLU A N 1
ATOM 1698 C CA . GLU A 1 200 ? -38.193 8.065 32.035 1.00 71.94 200 GLU A CA 1
ATOM 1699 C C . GLU A 1 200 ? -38.733 9.015 33.117 1.00 71.94 200 GLU A C 1
ATOM 1701 O O . GLU A 1 200 ? -39.900 8.930 33.517 1.00 71.94 200 GLU A O 1
ATOM 1706 N N . THR A 1 201 ? -37.913 9.976 33.550 1.00 69.50 201 THR A N 1
ATOM 1707 C CA . THR A 1 201 ? -38.315 11.006 34.517 1.00 69.50 201 THR A CA 1
ATOM 1708 C C . THR A 1 201 ? -39.377 11.942 33.937 1.00 69.50 201 THR A C 1
ATOM 1710 O O . THR A 1 201 ? -40.367 12.236 34.616 1.00 69.50 201 THR A O 1
ATOM 1713 N N . LEU A 1 202 ? -39.228 12.375 32.680 1.00 69.06 202 LEU A N 1
ATOM 1714 C CA . LEU A 1 202 ? -40.222 13.201 31.987 1.00 69.06 202 LEU A CA 1
ATOM 1715 C C . LEU A 1 202 ? -41.549 12.452 31.814 1.00 69.06 202 LEU A C 1
ATOM 1717 O O . LEU A 1 202 ? -42.591 12.970 32.219 1.00 69.06 202 LEU A O 1
ATOM 1721 N N . LYS A 1 203 ? -41.523 11.195 31.348 1.00 72.00 203 LYS A N 1
ATOM 1722 C CA . LYS A 1 203 ? -42.727 10.351 31.223 1.00 72.00 203 LYS A CA 1
ATOM 1723 C C . LYS A 1 203 ? -43.453 10.185 32.561 1.00 72.00 203 LYS A C 1
ATOM 1725 O O . LYS A 1 203 ? -44.663 10.401 32.645 1.00 72.00 203 LYS A O 1
ATOM 1730 N N . LYS A 1 204 ? -42.726 9.875 33.644 1.00 73.56 204 LYS A N 1
ATOM 1731 C CA . LYS A 1 204 ? -43.299 9.774 35.002 1.00 73.56 204 LYS A CA 1
ATOM 1732 C C . LYS A 1 204 ? -43.916 11.095 35.472 1.00 73.56 204 LYS A C 1
ATOM 1734 O O . LYS A 1 204 ? -44.950 11.078 36.146 1.00 73.56 204 LYS A O 1
ATOM 1739 N N . SER A 1 205 ? -43.310 12.225 35.114 1.00 69.62 205 SER A N 1
ATOM 1740 C CA . SER A 1 205 ? -43.779 13.563 35.493 1.00 69.62 205 SER A CA 1
ATOM 1741 C C . SER A 1 205 ? -45.065 13.942 34.755 1.00 69.62 205 SER A C 1
ATOM 1743 O O . SER A 1 205 ? -46.034 14.338 35.406 1.00 69.62 205 SER A O 1
ATOM 1745 N N . ILE A 1 206 ? -45.126 13.703 33.441 1.00 72.00 206 ILE A N 1
ATOM 1746 C CA . ILE A 1 206 ? -46.325 13.889 32.605 1.00 72.00 206 ILE A CA 1
ATOM 1747 C C . ILE A 1 206 ? -47.479 13.023 33.132 1.00 72.00 206 ILE A C 1
ATOM 1749 O O . ILE A 1 206 ? -48.555 13.539 33.438 1.00 72.00 206 ILE A O 1
ATOM 1753 N N . CYS A 1 207 ? -47.238 11.728 33.371 1.00 70.88 207 CYS A N 1
ATOM 1754 C CA . CYS A 1 207 ? -48.223 10.821 33.973 1.00 70.88 207 CYS A CA 1
ATOM 1755 C C . CYS A 1 207 ? -48.761 11.340 35.315 1.00 70.88 207 CYS A C 1
ATOM 1757 O O . CYS A 1 207 ? -49.958 11.247 35.599 1.00 70.88 207 CYS A O 1
ATOM 1759 N N . ARG A 1 208 ? -47.884 11.884 36.170 1.00 70.62 208 ARG A N 1
ATOM 1760 C CA . ARG A 1 208 ? -48.266 12.410 37.487 1.00 70.62 208 ARG A CA 1
ATOM 1761 C C . ARG A 1 208 ? -49.110 13.680 37.380 1.00 70.62 208 ARG A C 1
ATOM 1763 O O . ARG A 1 208 ? -50.047 13.826 38.166 1.00 70.62 208 ARG A O 1
ATOM 1770 N N . ILE A 1 209 ? -48.796 14.576 36.444 1.00 73.31 209 ILE A N 1
ATOM 1771 C CA . ILE A 1 209 ? -49.556 15.813 36.202 1.00 73.31 209 ILE A CA 1
ATOM 1772 C C . ILE A 1 209 ? -50.945 15.479 35.656 1.00 73.31 209 ILE A C 1
ATOM 1774 O O . ILE A 1 209 ? -51.938 15.937 36.222 1.00 73.31 209 ILE A O 1
ATOM 1778 N N . ILE A 1 210 ? -51.029 14.605 34.649 1.00 70.06 210 ILE A N 1
ATOM 1779 C CA . ILE A 1 210 ? -52.301 14.194 34.037 1.00 70.06 210 ILE A CA 1
ATOM 1780 C C . ILE A 1 210 ? -53.210 13.521 35.074 1.00 70.06 210 ILE A C 1
ATOM 1782 O O . ILE A 1 210 ? -54.360 13.928 35.242 1.00 70.06 210 ILE A O 1
ATOM 1786 N N . LYS A 1 211 ? -52.686 12.569 35.863 1.00 73.12 211 LYS A N 1
ATOM 1787 C CA . LYS A 1 211 ? -53.457 11.913 36.938 1.00 73.12 211 LYS A CA 1
ATOM 1788 C C . LYS A 1 211 ? -53.932 12.893 38.013 1.00 73.12 211 LYS A C 1
ATOM 1790 O O . LYS A 1 211 ? -55.026 12.724 38.545 1.00 73.12 211 LYS A O 1
ATOM 1795 N N . LYS A 1 212 ? -53.136 13.918 38.343 1.00 72.31 212 LYS A N 1
ATOM 1796 C CA . LYS A 1 212 ? -53.522 14.939 39.329 1.00 72.31 212 LYS A CA 1
ATOM 1797 C C . LYS A 1 212 ? -54.565 15.926 38.803 1.00 72.31 212 LYS A C 1
ATOM 1799 O O . LYS A 1 212 ? -55.449 16.290 39.573 1.00 72.31 212 LYS A O 1
ATOM 1804 N N . ARG A 1 213 ? -54.465 16.373 37.545 1.00 69.50 213 ARG A N 1
ATOM 1805 C CA . ARG A 1 213 ? -55.389 17.369 36.972 1.00 69.50 213 ARG A CA 1
ATOM 1806 C C . ARG A 1 213 ? -56.703 16.747 36.507 1.00 69.50 213 ARG A C 1
ATOM 1808 O O . ARG A 1 213 ? -57.760 17.276 36.828 1.00 69.50 213 ARG A O 1
ATOM 1815 N N . PHE A 1 214 ? -56.649 15.603 35.829 1.00 71.50 214 PHE A N 1
ATOM 1816 C CA . PHE A 1 214 ? -57.814 15.023 35.151 1.00 71.50 214 PHE A CA 1
ATOM 1817 C C . PHE A 1 214 ? -58.420 13.813 35.871 1.00 71.50 214 PHE A C 1
ATOM 1819 O O . PHE A 1 214 ? -59.420 13.270 35.414 1.00 71.50 214 PHE A O 1
ATOM 1826 N N . LYS A 1 215 ? -57.851 13.396 37.016 1.00 65.00 215 LYS A N 1
ATOM 1827 C CA . LYS A 1 215 ? -58.250 12.239 37.854 1.00 65.00 215 LYS A CA 1
ATOM 1828 C C . LYS A 1 215 ? -58.218 10.867 37.167 1.00 65.00 215 LYS A C 1
ATOM 1830 O O . LYS A 1 215 ? -58.171 9.861 37.869 1.00 65.00 215 LYS A O 1
ATOM 1835 N N . ASN A 1 216 ? -58.209 10.811 35.840 1.00 64.25 216 ASN A N 1
ATOM 1836 C CA . ASN A 1 216 ? -58.092 9.602 35.047 1.00 64.25 216 ASN A CA 1
ATOM 1837 C C . ASN A 1 216 ? -57.137 9.843 33.870 1.00 64.25 216 ASN A C 1
ATOM 1839 O O . ASN A 1 216 ? -57.094 10.943 33.323 1.00 64.25 216 ASN A O 1
ATOM 1843 N N . MET A 1 217 ? -56.359 8.824 33.511 1.00 64.94 217 MET A N 1
ATOM 1844 C CA . MET A 1 217 ? -55.463 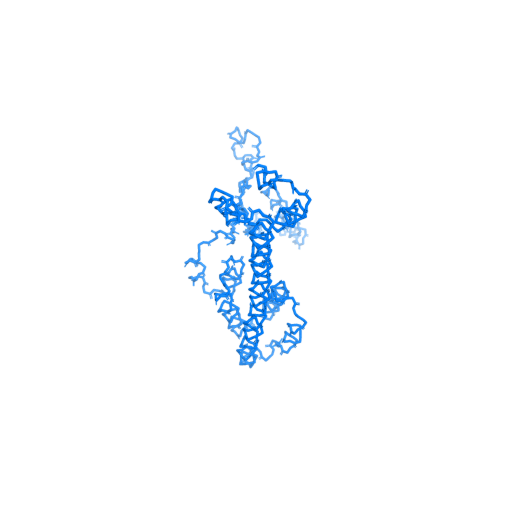8.857 32.356 1.00 64.94 217 MET A CA 1
ATOM 1845 C C . MET A 1 217 ? -55.968 7.824 31.345 1.00 64.94 217 MET A C 1
ATOM 1847 O O . MET A 1 217 ? -55.922 6.632 31.655 1.00 64.94 217 MET A O 1
ATOM 1851 N N . PRO A 1 218 ? -56.478 8.260 30.182 1.00 73.44 218 PRO A N 1
ATOM 1852 C CA . PRO A 1 218 ? -56.883 7.360 29.109 1.00 73.44 218 PRO A CA 1
ATOM 1853 C C . PRO A 1 218 ? -55.736 6.426 28.671 1.00 73.44 218 PRO A C 1
ATOM 1855 O O . PRO A 1 218 ? -54.567 6.823 28.635 1.00 73.44 218 PRO A O 1
ATOM 1858 N N . GLN A 1 219 ? -56.064 5.158 28.401 1.00 69.44 219 GLN A N 1
ATOM 1859 C CA . GLN A 1 219 ? -55.092 4.086 28.124 1.00 69.44 219 GLN A CA 1
ATOM 1860 C C . GLN A 1 219 ? -54.330 4.304 26.805 1.00 69.44 219 GLN A C 1
ATOM 1862 O O . GLN A 1 219 ? -53.138 4.029 26.710 1.00 69.44 219 GLN A O 1
ATOM 1867 N N . ASP A 1 220 ? -55.012 4.869 25.817 1.00 71.75 220 ASP A N 1
ATOM 1868 C CA . ASP A 1 220 ? -54.488 5.313 24.526 1.00 71.75 220 ASP A CA 1
ATOM 1869 C C . ASP A 1 220 ? -53.407 6.398 24.668 1.00 71.75 220 ASP A C 1
ATOM 1871 O O . ASP A 1 220 ? -52.379 6.353 23.989 1.00 71.75 220 ASP A O 1
ATOM 1875 N N . ILE A 1 221 ? -53.590 7.338 25.597 1.00 70.31 221 ILE A N 1
ATOM 1876 C CA . ILE A 1 221 ? -52.607 8.387 25.894 1.00 70.31 221 ILE A CA 1
ATOM 1877 C C . ILE A 1 221 ? -51.383 7.806 26.612 1.00 70.31 221 ILE A C 1
ATOM 1879 O O . ILE A 1 221 ? -50.247 8.200 26.337 1.00 70.31 221 ILE A O 1
ATOM 1883 N N . GLN A 1 222 ? -51.595 6.841 27.509 1.00 69.50 222 GLN A N 1
ATOM 1884 C CA . GLN A 1 222 ? -50.504 6.154 28.198 1.00 69.50 222 GLN A CA 1
ATOM 1885 C C . GLN A 1 222 ? -49.621 5.369 27.216 1.00 69.50 222 GLN A C 1
ATOM 1887 O O . GLN A 1 222 ? -48.398 5.493 27.266 1.00 69.50 222 GLN A O 1
ATOM 1892 N N . GLU A 1 223 ? -50.220 4.642 26.270 1.00 74.12 223 GLU A N 1
ATOM 1893 C CA . GLU A 1 223 ? -49.470 3.924 25.234 1.00 74.12 223 GLU A CA 1
ATOM 1894 C C . GLU A 1 223 ? -48.722 4.863 24.275 1.00 74.12 223 GLU A C 1
ATOM 1896 O O . GLU A 1 223 ? -47.590 4.567 23.879 1.00 74.12 223 GLU A O 1
ATOM 1901 N N . LYS A 1 224 ? -49.315 6.007 23.901 1.00 75.94 224 LYS A N 1
ATOM 1902 C CA . LYS A 1 224 ? -48.639 7.026 23.076 1.00 75.94 224 LYS A CA 1
ATOM 1903 C C . LYS A 1 224 ? -47.409 7.605 23.786 1.00 75.94 224 LYS A C 1
ATOM 1905 O O . LYS A 1 224 ? -46.361 7.761 23.162 1.00 75.94 224 LYS A O 1
ATOM 1910 N N . LEU A 1 225 ? -47.516 7.885 25.087 1.00 73.94 225 LEU A N 1
ATOM 1911 C CA . LEU A 1 225 ? -46.414 8.410 25.897 1.00 73.94 225 LEU A CA 1
ATOM 1912 C C . LEU A 1 225 ? -45.283 7.386 26.083 1.00 73.94 225 LEU A C 1
ATOM 1914 O O . LEU A 1 225 ? -44.107 7.750 26.061 1.00 73.94 225 LEU A O 1
ATOM 1918 N N . GLU A 1 226 ? -45.615 6.104 26.238 1.00 73.69 226 GLU A N 1
ATOM 1919 C CA . GLU A 1 226 ? -44.617 5.035 26.344 1.00 73.69 226 GLU A CA 1
ATOM 1920 C C . GLU A 1 226 ? -43.824 4.857 25.042 1.00 73.69 226 GLU A C 1
ATOM 1922 O O . GLU A 1 226 ? -42.602 4.699 25.105 1.00 73.69 226 GLU A O 1
ATOM 1927 N N . LYS A 1 227 ? -44.480 4.985 23.880 1.00 77.56 227 LYS A N 1
ATOM 1928 C CA . LYS A 1 227 ? -43.860 4.850 22.548 1.00 77.56 227 LYS A CA 1
ATOM 1929 C C . LYS A 1 227 ? -42.986 6.037 22.124 1.00 77.56 227 LYS A C 1
ATOM 1931 O O . LYS A 1 227 ? -42.185 5.882 21.207 1.00 77.56 227 LYS A O 1
ATOM 1936 N N . MET A 1 228 ? -43.103 7.199 22.768 1.00 74.25 228 MET A N 1
ATOM 1937 C CA . MET A 1 228 ? -42.275 8.365 22.439 1.00 74.25 228 MET A CA 1
ATOM 1938 C C . MET A 1 228 ? -40.844 8.230 22.963 1.00 74.25 228 MET A C 1
ATOM 1940 O O . MET A 1 228 ? -40.626 7.897 24.128 1.00 74.25 228 MET A O 1
ATOM 1944 N N . GLN A 1 229 ? -39.871 8.506 22.096 1.00 72.06 229 GLN A N 1
ATOM 1945 C CA . GLN A 1 229 ? -38.438 8.433 22.403 1.00 72.06 229 GLN A CA 1
ATOM 1946 C C . GLN A 1 229 ? -37.742 9.799 22.311 1.00 72.06 229 GLN A C 1
ATOM 1948 O O . GLN A 1 229 ? -36.635 9.943 22.815 1.00 72.06 229 GLN A O 1
ATOM 1953 N N . ASP A 1 230 ? -38.376 10.812 21.717 1.00 79.19 230 ASP A N 1
ATOM 1954 C CA . ASP A 1 230 ? -37.788 12.148 21.617 1.00 79.19 230 ASP A CA 1
ATOM 1955 C C . ASP A 1 230 ? -38.005 12.947 22.917 1.00 79.19 230 ASP A C 1
ATOM 1957 O O . ASP A 1 230 ? -39.123 13.078 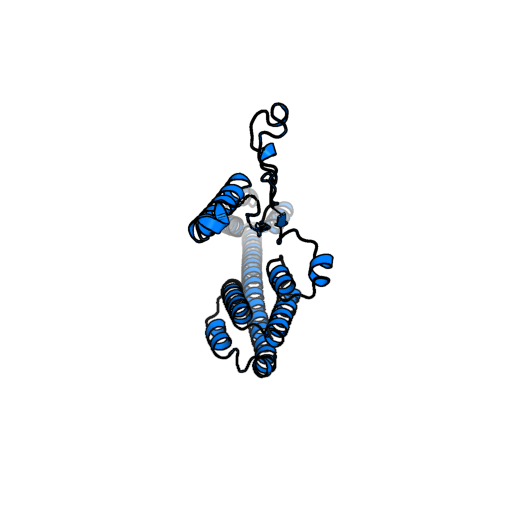23.418 1.00 79.19 230 ASP A O 1
ATOM 1961 N N . ILE A 1 231 ? -36.919 13.473 23.487 1.00 73.56 231 ILE A N 1
ATOM 1962 C CA . ILE A 1 231 ? -36.939 14.270 24.721 1.00 73.56 231 ILE A CA 1
ATOM 1963 C C . ILE A 1 231 ? -37.566 15.645 24.486 1.00 73.56 231 ILE A C 1
ATOM 1965 O O . ILE A 1 231 ? -38.252 16.138 25.379 1.00 73.56 231 ILE A O 1
ATOM 1969 N N . ALA A 1 232 ? -37.360 16.255 23.316 1.00 77.94 232 ALA A N 1
ATOM 1970 C CA . ALA A 1 232 ? -37.915 17.570 23.004 1.00 77.94 232 ALA A CA 1
ATOM 1971 C C . ALA A 1 232 ? -39.447 17.510 22.904 1.00 77.94 232 ALA A C 1
ATOM 1973 O O . ALA A 1 232 ? -40.145 18.385 23.421 1.00 77.94 232 ALA A O 1
ATOM 1974 N N . ASP A 1 233 ? -39.971 16.426 22.329 1.00 79.94 233 ASP A N 1
ATOM 1975 C CA . ASP A 1 233 ? -41.410 16.172 22.277 1.00 79.94 233 ASP A CA 1
ATOM 1976 C C . ASP A 1 233 ? -41.984 15.931 23.680 1.00 79.94 233 ASP A C 1
ATOM 1978 O O . ASP A 1 233 ? -43.030 16.483 24.024 1.00 79.94 233 ASP A O 1
ATOM 1982 N N . LEU A 1 234 ? -41.280 15.167 24.528 1.00 75.50 234 LEU A N 1
ATOM 1983 C CA . LEU A 1 234 ? -41.677 14.953 25.925 1.00 75.50 234 LEU A CA 1
ATOM 1984 C C . LEU A 1 234 ? -41.675 16.257 26.741 1.00 75.50 234 LEU A C 1
ATOM 1986 O O . LEU A 1 234 ? -42.577 16.459 27.551 1.00 75.50 234 LEU A O 1
ATOM 1990 N N . GLU A 1 235 ? -40.708 17.153 26.534 1.00 75.69 235 GLU A N 1
ATOM 1991 C CA . GLU A 1 235 ? -40.682 18.477 27.174 1.00 75.69 235 GLU A CA 1
ATOM 1992 C C . GLU A 1 235 ? -41.844 19.360 26.680 1.00 75.69 235 GLU A C 1
ATOM 1994 O O . GLU A 1 235 ? -42.563 19.936 27.495 1.00 75.69 235 GLU A O 1
ATOM 1999 N N . SER A 1 236 ? -42.133 19.373 25.373 1.00 78.62 236 SER A N 1
ATOM 2000 C CA . SER A 1 236 ? -43.281 20.111 24.822 1.00 78.62 236 SER A CA 1
ATOM 2001 C C . SER A 1 236 ? -44.627 19.601 25.355 1.00 78.62 236 SER A C 1
ATOM 2003 O O . SER A 1 236 ? -45.529 20.386 25.655 1.00 78.62 236 SER A O 1
ATOM 2005 N N . ILE A 1 237 ? -44.769 18.282 25.502 1.00 77.94 237 ILE A N 1
ATOM 2006 C CA . ILE A 1 237 ? -45.954 17.636 26.081 1.00 77.94 237 ILE A CA 1
ATOM 2007 C C . ILE A 1 237 ? -46.074 17.950 27.573 1.00 77.94 237 ILE A C 1
ATOM 2009 O O . ILE A 1 237 ? -47.184 18.171 28.062 1.00 77.94 237 ILE A O 1
ATOM 2013 N N . LEU A 1 238 ? -44.955 17.991 28.302 1.00 73.50 238 LEU A N 1
ATOM 2014 C CA . LEU A 1 238 ? -44.936 18.400 29.703 1.00 73.50 238 LEU A CA 1
ATOM 2015 C C . LEU A 1 238 ? -45.476 19.825 29.856 1.00 73.50 238 LEU A C 1
ATOM 2017 O O . LEU A 1 238 ? -46.377 20.028 30.670 1.00 73.50 238 LEU A O 1
ATOM 2021 N N . ASP A 1 239 ? -45.009 20.768 29.042 1.00 76.19 239 ASP A N 1
ATOM 2022 C CA . ASP A 1 239 ? -45.477 22.157 29.075 1.00 76.19 239 ASP A CA 1
ATOM 2023 C C . ASP A 1 239 ? -46.963 22.256 28.706 1.00 76.19 239 ASP A C 1
ATOM 2025 O O . ASP A 1 239 ? -47.762 22.816 29.458 1.00 76.19 239 ASP A O 1
ATOM 2029 N N . LYS A 1 240 ? -47.390 21.595 27.621 1.00 77.00 240 LYS A N 1
ATOM 2030 C CA . LYS A 1 240 ? -48.812 21.540 27.233 1.00 77.00 240 LYS A CA 1
ATOM 2031 C C . LYS A 1 240 ? -49.695 20.915 28.313 1.00 77.00 240 LYS A C 1
ATOM 2033 O O . LYS A 1 240 ? -50.833 21.341 28.492 1.00 77.00 240 LYS A O 1
ATOM 2038 N N . SER A 1 241 ? -49.192 19.940 29.073 1.00 70.56 241 SER A N 1
ATOM 2039 C CA . SER A 1 241 ? -49.954 19.297 30.153 1.00 70.56 241 SER A CA 1
ATOM 2040 C C . SER A 1 241 ? -50.289 20.236 31.322 1.00 70.56 241 SER A C 1
ATOM 2042 O O . SER A 1 241 ? -51.255 19.991 32.061 1.00 70.56 241 SER A O 1
ATOM 2044 N N . LEU A 1 242 ? -49.532 21.326 31.484 1.00 69.94 242 LEU A N 1
ATOM 2045 C CA . LEU A 1 242 ? -49.773 22.348 32.504 1.00 69.94 242 LEU A CA 1
ATOM 2046 C C . LEU A 1 242 ? -50.914 23.298 32.119 1.00 69.94 242 LEU A C 1
ATOM 2048 O O . LEU A 1 242 ? -51.670 23.702 33.004 1.00 69.94 242 LEU A O 1
ATOM 2052 N N . ASP A 1 243 ? -51.095 23.558 30.822 1.00 74.12 243 ASP A N 1
ATOM 2053 C CA . ASP A 1 243 ? -52.047 24.552 30.309 1.00 74.12 243 ASP A CA 1
ATOM 2054 C C . ASP A 1 243 ? -53.306 23.944 29.666 1.00 74.12 243 ASP A C 1
ATOM 2056 O O . ASP A 1 243 ? -54.337 24.609 29.582 1.00 74.12 243 ASP A O 1
ATOM 2060 N N . ALA A 1 244 ? -53.270 22.670 29.261 1.00 70.19 244 ALA A N 1
ATOM 2061 C CA . ALA A 1 244 ? -54.390 22.010 28.586 1.00 70.19 244 ALA A CA 1
ATOM 2062 C C . ALA A 1 244 ? -55.654 21.908 29.461 1.00 70.19 244 ALA A C 1
ATOM 2064 O O . ALA A 1 244 ? -55.569 21.784 30.691 1.00 70.19 244 ALA A O 1
ATOM 2065 N N . SER A 1 245 ? -56.828 21.918 28.818 1.00 64.69 245 SER A N 1
ATOM 2066 C CA . SER A 1 245 ? -58.143 21.811 29.472 1.00 64.69 245 SER A CA 1
ATOM 2067 C C . SER A 1 245 ? -58.727 20.394 29.427 1.00 64.69 245 SER A C 1
ATOM 2069 O O . SER A 1 245 ? -59.667 20.098 30.166 1.00 64.69 245 SER A O 1
ATOM 2071 N N . SER A 1 246 ? -58.141 19.499 28.625 1.00 63.38 246 SER A N 1
ATOM 2072 C CA . SER A 1 246 ? -58.460 18.065 28.562 1.00 63.38 246 SER A CA 1
ATOM 2073 C C . SER A 1 246 ? -57.211 17.213 28.258 1.00 63.38 246 SER A C 1
ATOM 2075 O O . SER A 1 246 ? -56.229 17.744 27.734 1.00 63.38 246 SER A O 1
ATOM 2077 N N . PRO A 1 247 ? -57.201 15.900 28.575 1.00 60.84 247 PRO A N 1
ATOM 2078 C CA . PRO A 1 247 ? -56.096 15.006 28.220 1.00 60.84 247 PRO A CA 1
ATOM 2079 C C . PRO A 1 247 ? -55.847 14.890 26.710 1.00 60.84 247 PRO A C 1
ATOM 2081 O O . PRO A 1 247 ? -54.694 14.744 26.306 1.00 60.84 247 PRO A O 1
ATOM 2084 N N . GLU A 1 248 ? -56.896 14.973 25.882 1.00 64.81 248 GLU A N 1
ATOM 2085 C CA . GLU A 1 248 ? -56.787 14.859 24.422 1.00 64.81 248 GLU A CA 1
ATOM 2086 C C . GLU A 1 248 ? -56.116 16.078 23.760 1.00 64.81 248 GLU A C 1
ATOM 2088 O O . GLU A 1 248 ? -55.557 15.945 22.680 1.00 64.81 248 GLU A O 1
ATOM 2093 N N . GLU A 1 249 ? -56.100 17.250 24.405 1.00 65.56 249 GLU A N 1
ATOM 2094 C CA . GLU A 1 249 ? -55.421 18.461 23.898 1.00 65.56 249 GLU A CA 1
ATOM 2095 C C . GLU A 1 249 ? -53.892 18.434 24.074 1.00 65.56 249 GLU A C 1
ATOM 2097 O O . GLU A 1 249 ? -53.170 19.222 23.460 1.00 65.56 249 GLU A O 1
ATOM 2102 N N . ILE A 1 250 ? -53.384 17.552 24.939 1.00 63.66 250 ILE A N 1
ATOM 2103 C CA . ILE A 1 250 ? -51.963 17.492 25.313 1.00 63.66 250 ILE A CA 1
ATOM 2104 C C . ILE A 1 250 ? -51.132 16.802 24.223 1.00 63.66 250 ILE A C 1
ATOM 2106 O O . ILE A 1 250 ? -49.958 17.127 24.026 1.00 63.66 250 ILE A O 1
ATOM 2110 N N . PHE A 1 251 ? -51.746 15.859 23.511 1.00 62.75 251 PHE A N 1
ATOM 2111 C CA . PHE A 1 251 ? -51.109 15.028 22.499 1.00 62.75 251 PHE A CA 1
ATOM 2112 C C . PHE A 1 251 ? -51.747 15.318 21.136 1.00 62.75 251 PHE A C 1
ATOM 2114 O O . PHE A 1 251 ? -52.972 15.315 21.056 1.00 62.75 251 PHE A O 1
ATOM 2121 N N . PRO A 1 252 ? -50.967 15.553 20.067 1.00 57.09 252 PRO A N 1
ATOM 2122 C CA . PRO A 1 252 ? -51.517 15.568 18.716 1.00 57.09 252 PRO A CA 1
ATOM 2123 C C . PRO A 1 252 ? -52.073 14.194 18.271 1.00 57.09 252 PRO A C 1
ATOM 2125 O O . PRO A 1 252 ? -51.728 13.125 18.852 1.00 57.09 252 PRO A O 1
#

Sequence (252 aa):
MPFRFLVYIIELWRDIFKNTEENKRKSKGFRLPPVFPILLYNGEHKWTAFQKLSEIVEDSHLFPGFIPDFSYYLLDISHYPEDKLQKLAGNLAKIFLLEHPLSEEKLFSSILECFRGLEQESDEEIWKAIRNWLAYFMKKCFQTPQIEEILSEIQYEKRKESFTMIETLGERLINYWKKEGLKEGKEKYVEEGRQEGKQETLKKSICRIIKKRFKNMPQDIQEKLEKMQDIADLESILDKSLDASSPEEIFP

Secondary structure (DSSP, 8-state):
-HHHHHHHHHHHHHHHHHHS-HHHHTSTT--PPP---EEEE--SSPP-S-SBSGGGSTTGGGSTTTS---B-EEEESTTS-HHHHHH--SHHHHHHHHHS---HHHHHHHHHHHHHHHHH---HHHHHHHHHHHHHHHHHHH--THHHHHHHH--GGGHHHHHHHHHHHHHHHHHHHHHHHHHHHHHHHHHHHHHHHHHHHHHHHHHHHHHHHHS---HHHHHHHHH---HHHHHHHHHHHHH-SSGGGT--

Foldseek 3Di:
DQVVVVVVLVVVQVVVLVPDDPVQSPDPPDDGDDDAAEDEALDPDDDDDDFFPLVVDPPSVVPPPPDDGTGHHYDHLQPDDLVVLVVPPALVSLVSVCSYDDDPVVNLVSLLVNLVRLLPDPDPVVSVVSLVSSLVSCCVVPVDPVSVVLSVPCDSVCSNVNSVVVVVVSVVSVVVVVVVVVVVVVVVVVVVVVLVVLLVVLLVLLVVLQCVPVVDDDPVLNVVSVPDSDNVLSVQLNVCSVVDPHNVRSHD

Radius of gyration: 33.07 Å; chains: 1; bounding box: 90×42×76 Å